Protein AF-A0A949FNA8-F1 (afdb_monomer_lite)

Structure (mmCIF, N/CA/C/O backbone):
data_AF-A0A949FNA8-F1
#
_entry.id   AF-A0A949FNA8-F1
#
loop_
_atom_site.group_PDB
_atom_site.id
_atom_site.type_symbol
_atom_site.label_atom_id
_atom_site.label_alt_id
_atom_site.label_comp_id
_atom_site.label_asym_id
_atom_site.label_entity_id
_atom_site.label_seq_id
_atom_site.pdbx_PDB_ins_code
_atom_site.Cartn_x
_atom_site.Cartn_y
_atom_site.Cartn_z
_atom_site.occupancy
_atom_site.B_iso_or_equiv
_atom_site.auth_seq_id
_atom_site.auth_comp_id
_atom_site.auth_asym_id
_atom_site.auth_atom_id
_atom_site.pdbx_PDB_model_num
ATOM 1 N N . ASP A 1 1 ? 11.892 -13.061 -21.254 1.00 58.81 1 ASP A N 1
ATOM 2 C CA . ASP A 1 1 ? 11.255 -14.096 -20.421 1.00 58.81 1 ASP A CA 1
ATOM 3 C C . ASP A 1 1 ? 11.180 -15.439 -21.115 1.00 58.81 1 ASP A C 1
ATOM 5 O O . ASP A 1 1 ? 10.669 -15.530 -22.221 1.00 58.81 1 ASP A O 1
ATOM 9 N N . HIS A 1 2 ? 11.735 -16.467 -20.467 1.00 72.19 2 HIS A N 1
ATOM 10 C CA . HIS A 1 2 ? 11.768 -17.856 -20.954 1.00 72.19 2 HIS A CA 1
ATOM 11 C C . HIS A 1 2 ? 10.963 -18.822 -20.071 1.00 72.19 2 HIS A C 1
ATOM 13 O O . HIS A 1 2 ? 10.855 -20.003 -20.390 1.00 72.19 2 HIS A O 1
ATOM 19 N N . ALA A 1 3 ? 10.419 -18.340 -18.950 1.00 75.06 3 ALA A N 1
ATOM 20 C CA . ALA A 1 3 ? 9.620 -19.158 -18.051 1.00 75.06 3 ALA A CA 1
ATOM 21 C C . ALA A 1 3 ? 8.210 -19.386 -18.636 1.00 75.06 3 ALA A C 1
ATOM 23 O O . ALA A 1 3 ? 7.623 -18.449 -19.185 1.00 75.06 3 ALA A O 1
ATOM 24 N N . PRO A 1 4 ? 7.630 -20.593 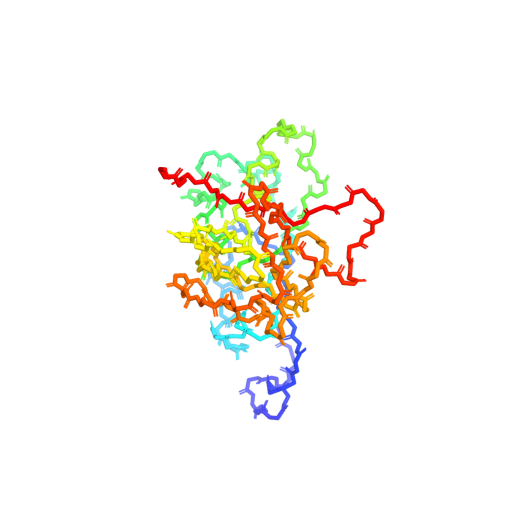-18.503 1.00 83.75 4 PRO A N 1
ATOM 25 C CA . PRO A 1 4 ? 6.393 -20.978 -19.188 1.00 83.75 4 PRO A CA 1
ATOM 26 C C . PRO A 1 4 ? 5.116 -20.397 -18.556 1.00 83.75 4 PRO A C 1
ATOM 28 O O . PRO A 1 4 ? 4.031 -20.920 -18.790 1.00 83.75 4 PRO A O 1
ATOM 31 N N . PHE A 1 5 ? 5.208 -19.298 -17.795 1.00 83.00 5 PHE A N 1
ATOM 32 C CA . PHE A 1 5 ? 4.061 -18.674 -17.123 1.00 83.00 5 PHE A CA 1
ATOM 33 C C . PHE A 1 5 ? 2.929 -18.320 -18.092 1.00 83.00 5 PHE A C 1
ATOM 35 O O . PHE A 1 5 ? 1.768 -18.399 -17.725 1.00 83.00 5 PHE A O 1
ATOM 42 N N . VAL A 1 6 ? 3.236 -17.943 -19.336 1.00 79.75 6 VAL A N 1
ATOM 43 C CA . VAL A 1 6 ? 2.202 -17.588 -20.325 1.00 79.75 6 VAL A CA 1
ATOM 44 C C . VAL A 1 6 ? 1.377 -18.802 -20.756 1.00 79.75 6 VAL A C 1
ATOM 46 O O . VAL A 1 6 ? 0.187 -18.667 -21.027 1.00 79.75 6 VAL A O 1
ATOM 49 N N . SER A 1 7 ? 1.998 -19.978 -20.822 1.00 84.19 7 SER A N 1
ATOM 50 C CA . SER A 1 7 ? 1.380 -21.213 -21.312 1.00 84.19 7 SER A CA 1
ATOM 51 C C . SER A 1 7 ? 0.890 -22.148 -20.203 1.00 84.19 7 SER A C 1
ATOM 53 O O . SER A 1 7 ? 0.246 -23.144 -20.515 1.00 84.19 7 SER A O 1
ATOM 55 N N . ASP A 1 8 ? 1.203 -21.858 -18.937 1.00 88.50 8 ASP A N 1
ATOM 56 C CA . ASP A 1 8 ? 0.887 -22.710 -17.789 1.00 88.50 8 ASP A CA 1
ATOM 57 C C . ASP A 1 8 ? 0.135 -21.919 -16.707 1.00 88.50 8 ASP A C 1
ATOM 59 O O . ASP A 1 8 ? 0.707 -21.133 -15.945 1.00 88.50 8 ASP A O 1
ATOM 63 N N . GLU A 1 9 ? -1.179 -22.133 -16.650 1.00 86.50 9 GLU A N 1
ATOM 64 C CA . GLU A 1 9 ? -2.067 -21.501 -15.674 1.00 86.50 9 GLU A CA 1
ATOM 65 C C . GLU A 1 9 ? -1.736 -21.921 -14.237 1.00 86.50 9 GLU A C 1
ATOM 67 O O . GLU A 1 9 ? -1.754 -21.083 -13.339 1.00 86.50 9 GLU A O 1
ATOM 72 N N . SER A 1 10 ? -1.306 -23.170 -14.022 1.00 89.19 10 SER A N 1
ATOM 73 C CA . SER A 1 10 ? -0.970 -23.665 -12.683 1.00 89.19 10 SER A CA 1
ATOM 74 C C . SER A 1 10 ? 0.223 -22.926 -12.078 1.00 89.19 10 SER A C 1
ATOM 76 O O . SER A 1 10 ? 0.241 -22.646 -10.879 1.00 89.19 10 SER A O 1
ATOM 78 N N . LEU A 1 11 ? 1.193 -22.536 -12.914 1.00 87.81 11 LEU A N 1
ATOM 79 C CA . LEU A 1 11 ? 2.314 -21.708 -12.482 1.00 87.81 11 LEU A CA 1
ATOM 80 C C . LEU A 1 11 ? 1.882 -20.277 -12.194 1.00 87.81 11 LEU A C 1
ATOM 82 O O . LEU A 1 11 ? 2.383 -19.685 -11.244 1.00 87.81 11 LEU A O 1
ATOM 86 N N . ARG A 1 12 ? 0.961 -19.714 -12.984 1.00 86.81 12 ARG A N 1
ATOM 87 C CA . ARG A 1 12 ? 0.400 -18.381 -12.723 1.00 86.81 12 ARG A CA 1
ATOM 88 C C . ARG A 1 12 ? -0.408 -18.345 -11.432 1.00 86.81 12 ARG A C 1
ATOM 90 O O . ARG A 1 12 ? -0.378 -17.326 -10.749 1.00 86.81 12 ARG A O 1
ATOM 97 N N . ASP A 1 13 ? -1.092 -19.413 -11.068 1.00 87.06 13 ASP A N 1
ATOM 98 C CA . ASP A 1 13 ? -1.923 -19.429 -9.863 1.00 87.06 13 ASP A CA 1
ATOM 99 C C . ASP A 1 13 ? -1.110 -19.525 -8.564 1.00 87.06 13 ASP A C 1
ATOM 101 O O . ASP A 1 13 ? -1.645 -19.324 -7.471 1.00 87.06 13 ASP A O 1
ATOM 105 N N . LEU A 1 14 ? 0.205 -19.755 -8.659 1.00 89.50 14 LEU A N 1
ATOM 106 C CA . LEU A 1 14 ? 1.095 -19.681 -7.507 1.00 89.50 14 LEU A CA 1
ATOM 107 C C . LEU A 1 14 ? 1.096 -18.263 -6.888 1.00 89.50 14 LEU A C 1
ATOM 109 O O . LEU A 1 14 ? 1.051 -17.255 -7.606 1.00 89.50 14 LEU A O 1
ATOM 113 N N . PRO A 1 15 ? 1.211 -18.148 -5.551 1.00 87.69 15 PRO A N 1
ATOM 114 C CA . PRO A 1 15 ? 1.127 -16.877 -4.830 1.00 87.69 15 PRO A CA 1
ATOM 115 C C . PRO A 1 15 ? 2.465 -16.114 -4.841 1.00 87.69 15 PRO A C 1
ATOM 117 O O . PRO A 1 15 ? 3.037 -15.818 -3.793 1.00 87.69 15 PRO A O 1
ATOM 120 N N . PHE A 1 16 ? 2.991 -15.810 -6.028 1.00 91.50 16 PHE A N 1
ATOM 121 C CA . PHE A 1 16 ? 4.201 -14.999 -6.198 1.00 91.50 16 PHE A CA 1
ATOM 122 C C . PHE A 1 16 ? 3.861 -13.562 -6.611 1.00 91.50 16 PHE A C 1
ATOM 124 O O . PHE A 1 16 ? 2.823 -13.302 -7.223 1.00 91.50 16 PHE A O 1
ATOM 131 N N . GLY A 1 17 ? 4.745 -12.632 -6.249 1.00 93.44 17 GLY A N 1
ATOM 132 C CA . GLY A 1 17 ? 4.665 -11.220 -6.621 1.00 93.44 17 GLY A CA 1
ATOM 133 C C . GLY A 1 17 ? 5.356 -10.905 -7.949 1.00 93.44 17 GLY A C 1
ATOM 134 O O . GLY A 1 17 ? 6.036 -11.754 -8.517 1.00 93.44 17 GLY A O 1
ATOM 135 N N . VAL A 1 18 ? 5.214 -9.670 -8.428 1.00 94.38 18 VAL A N 1
ATOM 136 C CA . VAL A 1 18 ? 5.913 -9.187 -9.635 1.00 94.38 18 VAL A CA 1
ATOM 137 C C . VAL A 1 18 ? 7.018 -8.224 -9.226 1.00 94.38 18 VAL A C 1
ATOM 139 O O . VAL A 1 18 ? 6.776 -7.316 -8.429 1.00 94.38 18 VAL A O 1
ATOM 142 N N . PHE A 1 19 ? 8.214 -8.427 -9.777 1.00 95.69 19 PHE A N 1
ATOM 143 C CA . PHE A 1 19 ? 9.360 -7.544 -9.599 1.00 95.69 19 PHE A CA 1
ATOM 144 C C . PHE A 1 19 ? 9.820 -7.015 -10.957 1.00 95.69 19 PHE A C 1
ATOM 146 O O . PHE A 1 19 ? 10.097 -7.799 -11.862 1.00 95.69 19 PHE A O 1
ATOM 153 N N . ASP A 1 20 ? 9.900 -5.695 -11.079 1.00 95.50 20 ASP A N 1
ATOM 154 C CA . ASP A 1 20 ? 10.347 -4.982 -12.273 1.00 95.50 20 ASP A CA 1
ATOM 155 C C . ASP A 1 20 ? 11.692 -4.292 -12.009 1.00 95.50 20 ASP A C 1
ATOM 157 O O . ASP A 1 20 ? 11.762 -3.321 -11.264 1.00 95.50 20 ASP A O 1
ATOM 161 N N . ASP A 1 21 ? 12.768 -4.800 -12.603 1.00 93.25 21 ASP A N 1
ATOM 162 C CA . ASP A 1 21 ? 14.153 -4.356 -12.375 1.00 93.25 21 ASP A CA 1
ATOM 163 C C . ASP A 1 21 ? 14.548 -3.072 -13.126 1.00 93.25 21 ASP A C 1
ATOM 165 O O . ASP A 1 21 ? 15.691 -2.618 -13.078 1.00 93.25 21 ASP A O 1
ATOM 169 N N . SER A 1 22 ? 13.619 -2.491 -13.877 1.00 94.62 22 SER A N 1
ATOM 170 C CA . SER A 1 22 ? 13.883 -1.342 -14.737 1.00 94.62 22 SER A CA 1
ATOM 171 C C . SER A 1 22 ? 12.676 -0.416 -14.809 1.00 94.62 22 SER A C 1
ATOM 173 O O . SER A 1 22 ? 12.401 0.243 -15.825 1.00 94.62 22 SER A O 1
ATOM 175 N N . PHE A 1 23 ? 11.980 -0.315 -13.677 1.00 96.19 23 PHE A N 1
ATOM 176 C CA . PHE A 1 23 ? 10.798 0.504 -13.518 1.00 96.19 23 PHE A CA 1
ATOM 177 C C . PHE A 1 23 ? 11.127 1.946 -13.886 1.00 96.19 23 PHE A C 1
ATOM 179 O O . PHE A 1 23 ? 12.180 2.450 -13.511 1.00 96.19 23 PHE A O 1
ATOM 186 N N . ASN A 1 24 ? 10.206 2.611 -14.588 1.00 93.06 24 ASN A N 1
ATOM 187 C CA . ASN A 1 24 ? 10.330 3.960 -15.158 1.00 93.06 24 ASN A CA 1
ATOM 188 C C . ASN A 1 24 ? 11.179 4.125 -16.437 1.00 93.06 24 ASN A C 1
ATOM 190 O O . ASN A 1 24 ? 11.155 5.221 -16.992 1.00 93.06 24 ASN A O 1
ATOM 194 N N . HIS A 1 25 ? 11.863 3.096 -16.954 1.00 96.56 25 HIS A N 1
ATOM 195 C CA . HIS A 1 25 ? 12.681 3.219 -18.172 1.00 96.56 25 HIS A CA 1
ATOM 196 C C . HIS A 1 25 ? 11.854 3.597 -19.421 1.00 96.56 25 HIS A C 1
ATOM 198 O O . HIS A 1 25 ? 10.687 3.219 -19.554 1.00 96.56 25 HIS A O 1
ATOM 204 N N . ARG A 1 26 ? 12.458 4.263 -20.422 1.00 96.12 26 ARG A N 1
ATOM 205 C CA . ARG A 1 26 ? 11.750 4.654 -21.667 1.00 96.12 26 ARG A CA 1
ATOM 206 C C . ARG A 1 26 ? 11.164 3.485 -22.451 1.00 96.12 26 ARG A C 1
ATOM 208 O O . ARG A 1 26 ? 10.199 3.683 -23.186 1.00 96.12 26 ARG A O 1
ATOM 215 N N . ARG A 1 27 ? 11.773 2.298 -22.331 1.00 95.44 27 ARG A N 1
ATOM 216 C CA . ARG A 1 27 ? 11.313 1.071 -22.996 1.00 95.44 27 ARG A CA 1
ATOM 217 C C . ARG A 1 27 ? 10.362 0.240 -22.135 1.00 95.44 27 ARG A C 1
ATOM 219 O O . ARG A 1 27 ? 9.886 -0.785 -22.604 1.00 95.44 27 ARG A O 1
ATOM 226 N N . HIS A 1 28 ? 10.029 0.683 -20.919 1.00 95.38 28 HIS A N 1
ATOM 227 C CA . HIS A 1 28 ? 9.172 -0.068 -19.997 1.00 95.38 28 HIS A CA 1
ATOM 228 C C . HIS A 1 28 ? 7.841 -0.475 -20.640 1.00 95.38 28 HIS A C 1
ATOM 230 O O . HIS A 1 28 ? 7.375 -1.593 -20.458 1.00 95.38 28 HIS A O 1
ATOM 236 N N . LYS A 1 29 ? 7.207 0.418 -21.413 1.00 94.19 29 LYS A N 1
ATOM 237 C CA . LYS A 1 29 ? 5.936 0.111 -22.090 1.00 94.19 29 LYS A CA 1
ATOM 238 C C . LYS A 1 29 ? 6.088 -0.990 -23.149 1.00 94.19 29 LYS A C 1
ATOM 240 O O . LYS A 1 29 ? 5.135 -1.707 -23.430 1.00 94.19 29 LYS A O 1
ATOM 245 N N . GLN A 1 30 ? 7.258 -1.082 -23.771 1.00 94.75 30 GLN A N 1
ATOM 246 C CA . GLN A 1 30 ? 7.560 -2.023 -24.843 1.00 94.75 30 GLN A CA 1
ATOM 247 C C . GLN A 1 30 ? 8.084 -3.360 -24.311 1.00 94.75 30 GLN A C 1
ATOM 249 O O . GLN A 1 30 ? 7.864 -4.376 -24.959 1.00 94.75 30 GLN A O 1
ATOM 254 N N . GLU A 1 31 ? 8.782 -3.356 -23.175 1.00 92.31 31 GLU A N 1
ATOM 255 C CA . GLU A 1 31 ? 9.524 -4.519 -22.674 1.00 92.31 31 GLU A CA 1
ATOM 256 C C . GLU A 1 31 ? 8.901 -5.111 -21.411 1.00 92.31 31 GLU A C 1
ATOM 258 O O . GLU A 1 31 ? 8.610 -6.302 -21.380 1.00 92.31 31 GLU A O 1
ATOM 263 N N . ASN A 1 32 ? 8.627 -4.286 -20.402 1.00 93.62 32 ASN A N 1
ATOM 264 C CA . ASN A 1 32 ? 8.239 -4.764 -19.076 1.00 93.62 32 ASN A CA 1
ATOM 265 C C . ASN A 1 32 ? 6.722 -4.891 -18.957 1.00 93.62 32 ASN A C 1
ATOM 267 O O . ASN A 1 32 ? 6.213 -5.908 -18.499 1.00 93.62 32 ASN A O 1
ATOM 271 N N . GLU A 1 33 ? 5.976 -3.878 -19.403 1.00 94.56 33 GLU A N 1
ATOM 272 C CA . GLU A 1 33 ? 4.510 -3.864 -19.348 1.00 94.56 33 GLU A CA 1
ATOM 273 C C . GLU A 1 33 ? 3.861 -5.104 -19.995 1.00 94.56 33 GLU A C 1
ATOM 275 O O . GLU A 1 33 ? 2.925 -5.639 -19.397 1.00 94.56 33 GLU A O 1
ATOM 280 N N . PRO A 1 34 ? 4.350 -5.641 -21.132 1.00 93.31 34 PRO A N 1
ATOM 281 C CA . PRO A 1 34 ? 3.873 -6.924 -21.642 1.00 93.31 34 PRO A CA 1
ATOM 282 C C . PRO A 1 34 ? 4.019 -8.076 -20.641 1.00 93.31 34 PRO A C 1
ATOM 284 O O . PRO A 1 34 ? 3.103 -8.889 -20.540 1.00 93.31 34 PRO A O 1
ATOM 287 N N . ASN A 1 35 ? 5.105 -8.128 -19.862 1.00 91.56 35 ASN A N 1
ATOM 288 C CA . ASN A 1 35 ? 5.326 -9.168 -18.851 1.00 91.56 35 ASN A CA 1
ATOM 289 C C . ASN A 1 35 ? 4.349 -9.012 -17.678 1.00 91.56 35 ASN A C 1
ATOM 291 O O . ASN A 1 35 ? 3.749 -9.996 -17.251 1.00 91.56 35 ASN A O 1
ATOM 295 N N . TRP A 1 36 ? 4.094 -7.780 -17.220 1.00 92.94 36 TRP A N 1
ATOM 296 C CA . TRP A 1 36 ? 3.044 -7.497 -16.229 1.00 92.94 36 TRP A CA 1
ATOM 297 C C . TRP A 1 36 ? 1.673 -8.017 -16.688 1.00 92.94 36 TRP A C 1
ATOM 299 O O . TRP A 1 36 ? 0.964 -8.676 -15.926 1.00 92.94 36 TRP A O 1
ATOM 309 N N . VAL A 1 37 ? 1.324 -7.780 -17.958 1.00 92.19 37 VAL A N 1
ATOM 310 C CA . VAL A 1 37 ? 0.076 -8.278 -18.553 1.00 92.19 37 VAL A CA 1
ATOM 311 C C . VAL A 1 37 ? 0.067 -9.806 -18.627 1.00 92.19 37 VAL A C 1
ATOM 313 O O . VAL A 1 37 ? -0.931 -10.426 -18.255 1.00 92.19 37 VAL A O 1
ATOM 316 N N . ALA A 1 38 ? 1.170 -10.424 -19.058 1.00 90.50 38 ALA A N 1
ATOM 317 C CA . ALA A 1 38 ? 1.285 -11.876 -19.196 1.00 90.50 38 ALA A CA 1
ATOM 318 C C . ALA A 1 38 ? 1.174 -12.611 -17.846 1.00 90.50 38 ALA A C 1
ATOM 320 O O . ALA A 1 38 ? 0.555 -13.676 -17.767 1.00 90.50 38 ALA A O 1
ATOM 321 N N . LEU A 1 39 ? 1.727 -12.018 -16.783 1.00 90.12 39 LEU A N 1
ATOM 322 C CA . LEU A 1 39 ? 1.648 -12.513 -15.404 1.00 90.12 39 LEU A CA 1
ATOM 323 C C . LEU A 1 39 ? 0.289 -12.231 -14.741 1.00 90.12 39 LEU A C 1
ATOM 325 O O . LEU A 1 39 ? -0.037 -12.852 -13.724 1.00 90.12 39 LEU A O 1
ATOM 329 N N . GLY A 1 40 ? -0.518 -11.346 -15.331 1.00 89.19 40 GLY A N 1
ATOM 330 C CA . GLY A 1 40 ? -1.894 -11.058 -14.946 1.00 89.19 40 GLY A CA 1
ATOM 331 C C . GLY A 1 40 ? -2.055 -9.734 -14.197 1.00 89.19 40 GLY A C 1
ATOM 332 O O . GLY A 1 40 ? -1.605 -9.572 -13.065 1.00 89.19 40 GLY A O 1
ATOM 333 N N . ASN A 1 41 ? -2.841 -8.825 -14.783 1.00 89.44 41 ASN A N 1
ATOM 334 C CA . ASN A 1 41 ? -3.109 -7.479 -14.251 1.00 89.44 41 ASN A CA 1
ATOM 335 C C . ASN A 1 41 ? -3.814 -7.444 -12.880 1.00 89.44 41 ASN A C 1
ATOM 337 O O . ASN A 1 41 ? -3.914 -6.382 -12.277 1.00 89.44 41 ASN A O 1
ATOM 341 N N . GLY A 1 42 ? -4.348 -8.571 -12.398 1.00 93.31 42 GLY A N 1
ATOM 342 C CA . GLY A 1 42 ? -5.019 -8.676 -11.098 1.00 93.31 42 GLY A CA 1
ATOM 343 C C . GLY A 1 42 ? -4.137 -9.199 -9.963 1.00 93.31 42 GLY A C 1
ATOM 344 O O . GLY A 1 42 ? -4.602 -9.257 -8.828 1.00 93.31 42 GLY A O 1
ATOM 345 N N . ARG A 1 43 ? -2.888 -9.594 -10.238 1.00 93.00 43 ARG A N 1
ATOM 346 C CA . ARG A 1 43 ? -2.023 -10.289 -9.267 1.00 93.00 43 ARG A CA 1
ATOM 347 C C . ARG A 1 43 ? -1.725 -9.474 -8.011 1.00 93.00 43 ARG A C 1
ATOM 349 O O . ARG A 1 43 ? -1.685 -10.034 -6.919 1.00 93.00 43 ARG A O 1
ATOM 356 N N . TRP A 1 44 ? -1.613 -8.157 -8.161 1.00 95.81 44 TRP A N 1
ATOM 357 C CA . TRP A 1 44 ? -1.427 -7.210 -7.059 1.00 95.81 44 TRP A CA 1
ATOM 358 C C . TRP A 1 44 ? -2.523 -7.294 -5.984 1.00 95.81 44 TRP A C 1
ATOM 360 O O . TRP A 1 44 ? -2.344 -6.807 -4.879 1.00 95.81 44 TRP A O 1
ATOM 370 N N . LYS A 1 45 ? -3.676 -7.913 -6.264 1.00 96.25 45 LYS A N 1
ATOM 371 C CA . LYS A 1 45 ? -4.724 -8.115 -5.253 1.00 96.25 45 LYS A CA 1
ATOM 372 C C . LYS A 1 45 ? -4.344 -9.163 -4.205 1.00 96.25 45 LYS A C 1
ATOM 374 O O . LYS A 1 45 ? -4.874 -9.130 -3.101 1.00 96.25 45 LYS A O 1
ATOM 379 N N . ILE A 1 46 ? -3.459 -10.099 -4.552 1.00 94.06 46 ILE A N 1
ATOM 380 C CA . ILE A 1 46 ? -3.126 -11.265 -3.717 1.00 94.06 46 ILE A CA 1
ATOM 381 C C . ILE A 1 46 ? -1.635 -11.375 -3.383 1.00 94.06 46 ILE A C 1
ATOM 383 O O . ILE A 1 46 ? -1.284 -12.035 -2.407 1.00 94.06 46 ILE A O 1
ATOM 387 N N . ALA A 1 47 ? -0.759 -10.731 -4.154 1.00 95.25 47 ALA A N 1
ATOM 388 C CA . ALA A 1 47 ? 0.685 -10.753 -3.950 1.00 95.25 47 ALA A CA 1
ATOM 389 C C . ALA A 1 47 ? 1.309 -9.391 -4.295 1.00 95.25 47 ALA A C 1
ATOM 391 O O . ALA A 1 47 ? 0.799 -8.701 -5.177 1.00 95.25 47 ALA A O 1
ATOM 392 N N . PRO A 1 48 ? 2.411 -8.993 -3.636 1.00 96.38 48 PRO A N 1
ATOM 393 C CA . PRO A 1 48 ? 3.008 -7.682 -3.841 1.00 96.38 48 PRO A CA 1
ATOM 394 C C . PRO A 1 48 ? 3.532 -7.495 -5.266 1.00 96.38 48 PRO A C 1
ATOM 396 O O . PRO A 1 48 ? 4.135 -8.385 -5.863 1.00 96.38 48 PRO A O 1
ATOM 399 N N . ALA A 1 49 ? 3.335 -6.289 -5.776 1.00 97.06 49 ALA A N 1
ATOM 400 C CA . ALA A 1 49 ? 3.914 -5.791 -7.012 1.00 97.06 49 ALA A CA 1
ATOM 401 C C . ALA A 1 49 ? 4.952 -4.719 -6.671 1.00 97.06 49 ALA A C 1
ATOM 403 O O . ALA A 1 49 ? 4.692 -3.860 -5.828 1.00 97.06 49 ALA A O 1
ATOM 404 N N . GLY A 1 50 ? 6.119 -4.747 -7.298 1.00 97.25 50 GLY A N 1
ATOM 405 C CA . GLY A 1 50 ? 7.165 -3.769 -7.033 1.00 97.25 50 GLY A CA 1
ATOM 406 C C . GLY A 1 50 ? 8.319 -3.879 -8.006 1.00 97.25 50 GLY A C 1
ATOM 407 O O . GLY A 1 50 ? 8.173 -4.425 -9.098 1.00 97.25 50 GLY A O 1
ATOM 408 N N . GLY A 1 51 ? 9.465 -3.342 -7.614 1.00 96.75 51 GLY A N 1
ATOM 409 C CA . GLY A 1 51 ? 10.624 -3.317 -8.489 1.00 96.75 51 GLY A CA 1
ATOM 410 C C . GLY A 1 51 ? 11.721 -2.389 -8.010 1.00 96.75 51 GLY A C 1
ATOM 411 O O . GLY A 1 51 ? 11.797 -2.043 -6.831 1.00 96.75 51 GLY A O 1
ATOM 412 N N . GLU A 1 52 ? 12.527 -1.952 -8.960 1.00 97.50 52 GLU A N 1
ATOM 413 C CA . GLU A 1 52 ? 13.654 -1.052 -8.798 1.00 97.50 52 GLU A CA 1
ATOM 414 C C . GLU A 1 52 ? 13.616 0.026 -9.883 1.00 97.50 52 GLU A C 1
ATOM 416 O O . GLU A 1 52 ? 13.191 -0.220 -11.014 1.00 97.50 52 GLU A O 1
ATOM 421 N N . PHE A 1 53 ? 14.036 1.247 -9.544 1.00 97.81 53 PHE A N 1
ATOM 422 C CA . PHE A 1 53 ? 14.213 2.276 -10.565 1.00 97.81 53 PHE A CA 1
ATOM 423 C C . PHE A 1 53 ? 15.303 1.888 -11.561 1.00 97.81 53 PHE A C 1
ATOM 425 O O . PHE A 1 53 ? 16.362 1.397 -11.189 1.00 97.81 53 PHE A O 1
ATOM 432 N N . SER A 1 54 ? 15.068 2.180 -12.835 1.00 97.00 54 SER A N 1
ATOM 433 C CA . SER A 1 54 ? 16.014 1.848 -13.892 1.00 97.00 54 SER A CA 1
ATOM 434 C C . SER A 1 54 ? 17.390 2.503 -13.720 1.00 97.00 54 SER A C 1
ATOM 436 O O . SER A 1 54 ? 17.506 3.683 -13.383 1.00 97.00 54 SER A O 1
ATOM 438 N N . PHE A 1 55 ? 18.443 1.737 -14.011 1.00 95.00 55 PHE A N 1
ATOM 439 C CA . PHE A 1 55 ? 19.837 2.196 -14.068 1.00 95.00 55 PHE A CA 1
ATOM 440 C C . PHE A 1 55 ? 20.377 2.328 -15.501 1.00 95.00 55 PHE A C 1
ATOM 442 O O . PHE A 1 55 ? 21.558 2.614 -15.696 1.00 95.00 55 PHE A O 1
ATOM 449 N N . PHE A 1 56 ? 19.534 2.128 -16.519 1.00 94.88 56 PHE A N 1
ATOM 450 C CA . PHE A 1 56 ? 19.981 2.086 -17.914 1.00 94.88 56 PHE A CA 1
ATOM 451 C C . PHE A 1 56 ? 20.425 3.455 -18.444 1.00 94.88 56 PHE A C 1
ATOM 453 O O . PHE A 1 56 ? 21.379 3.536 -19.220 1.00 94.88 56 PHE A O 1
ATOM 460 N N . GLU A 1 57 ? 19.776 4.543 -18.022 1.00 94.88 57 GLU A N 1
ATOM 461 C CA . GLU A 1 57 ? 20.193 5.905 -18.353 1.00 94.88 57 GLU A CA 1
ATOM 462 C C . GLU A 1 57 ? 20.384 6.741 -17.083 1.00 94.88 57 GLU A C 1
ATOM 464 O O . GLU A 1 57 ? 19.576 6.708 -16.162 1.00 94.88 57 GLU A O 1
ATOM 469 N N . ALA A 1 58 ? 21.407 7.601 -17.048 1.00 93.81 58 ALA A N 1
ATOM 470 C CA . ALA A 1 58 ? 21.689 8.430 -15.868 1.00 93.81 58 ALA A CA 1
ATOM 471 C C . ALA A 1 58 ? 20.507 9.322 -15.432 1.00 93.81 58 ALA A C 1
ATOM 473 O O . ALA A 1 58 ? 20.419 9.729 -14.273 1.00 93.81 58 ALA A O 1
ATOM 474 N N . LYS A 1 59 ? 19.605 9.672 -16.361 1.00 96.12 59 LYS A N 1
ATOM 475 C CA . LYS A 1 59 ? 18.395 10.434 -16.032 1.00 96.12 59 LYS A CA 1
ATOM 476 C C . LYS A 1 59 ? 17.331 9.590 -15.332 1.00 96.12 59 LYS A C 1
ATOM 478 O O . LYS A 1 59 ? 16.544 10.191 -14.610 1.00 96.12 59 LYS A O 1
ATOM 483 N N . ASP A 1 60 ? 17.322 8.272 -15.513 1.00 96.62 60 ASP A N 1
ATOM 484 C CA . ASP A 1 60 ? 16.330 7.363 -14.931 1.00 96.62 60 ASP A CA 1
ATOM 485 C C . ASP A 1 60 ? 16.374 7.435 -13.412 1.00 96.62 60 ASP A C 1
ATOM 487 O O . ASP A 1 60 ? 15.357 7.721 -12.788 1.00 96.62 60 ASP A O 1
ATOM 491 N N . GLN A 1 61 ? 17.578 7.351 -12.842 1.00 95.50 61 GLN A N 1
ATOM 492 C CA . GLN A 1 61 ? 17.804 7.547 -11.411 1.00 95.50 61 GLN A CA 1
ATOM 493 C C . GLN A 1 61 ? 17.603 9.000 -10.978 1.00 95.50 61 GLN A C 1
ATOM 495 O O . GLN A 1 61 ? 16.780 9.286 -10.106 1.00 95.50 61 GLN A O 1
ATOM 500 N N . LYS A 1 62 ? 18.305 9.950 -11.616 1.00 96.81 62 LYS A N 1
ATOM 501 C CA . LYS A 1 62 ? 18.298 11.371 -11.211 1.00 96.81 62 LYS A CA 1
ATOM 502 C C . LYS A 1 62 ? 16.903 11.989 -11.197 1.00 96.81 62 LYS A C 1
ATOM 504 O O . LYS A 1 62 ? 16.622 12.882 -10.398 1.00 96.81 62 LYS A O 1
ATOM 509 N N . LYS A 1 63 ? 16.042 11.562 -12.123 1.00 97.50 63 LYS A N 1
ATOM 510 C CA . LYS A 1 63 ? 14.702 12.118 -12.321 1.00 97.50 63 LYS A CA 1
ATOM 511 C C . LYS A 1 63 ? 13.583 11.158 -11.929 1.00 97.50 63 LYS A C 1
ATOM 513 O O . LYS A 1 63 ? 12.433 11.554 -12.122 1.00 97.50 63 LYS A O 1
ATOM 518 N N . ALA A 1 64 ? 13.878 9.984 -11.357 1.00 97.56 64 ALA A N 1
ATOM 519 C CA . ALA A 1 64 ? 12.891 8.966 -10.971 1.00 97.56 64 ALA A CA 1
ATOM 520 C C . ALA A 1 64 ? 11.693 9.568 -10.227 1.00 97.56 64 ALA A C 1
ATOM 522 O O . ALA A 1 64 ? 10.547 9.361 -10.616 1.00 97.56 64 ALA A O 1
ATOM 523 N N . LEU A 1 65 ? 11.975 10.390 -9.211 1.00 97.94 65 LEU A N 1
ATOM 524 C CA . LEU A 1 65 ? 10.969 11.050 -8.376 1.00 97.94 65 LEU A CA 1
ATOM 525 C C . LEU A 1 65 ? 10.741 12.528 -8.732 1.00 97.94 65 LEU A C 1
ATOM 527 O O . LEU A 1 65 ? 10.063 13.246 -7.993 1.00 97.94 65 LEU A O 1
ATOM 531 N N . SER A 1 66 ? 11.282 13.017 -9.848 1.00 96.06 66 SER A N 1
ATOM 532 C CA . SER A 1 66 ? 10.980 14.378 -10.306 1.00 96.06 66 SER A CA 1
ATOM 533 C C . SER A 1 66 ? 9.501 14.508 -10.689 1.00 96.06 66 SER A C 1
ATOM 535 O O . SER A 1 66 ? 8.848 13.515 -11.004 1.00 96.06 66 SER A O 1
ATOM 537 N N . VAL A 1 67 ? 8.977 15.738 -10.718 1.00 95.06 67 VAL A N 1
ATOM 538 C CA . VAL A 1 67 ? 7.556 16.012 -11.019 1.00 95.06 67 VAL A CA 1
ATOM 539 C C . VAL A 1 67 ? 7.084 15.346 -12.315 1.00 95.06 67 VAL A C 1
ATOM 541 O O . VAL A 1 67 ? 5.957 14.876 -12.374 1.00 95.06 67 VAL A O 1
ATOM 544 N N . ASN A 1 68 ? 7.947 15.260 -13.332 1.00 95.94 68 ASN A N 1
ATOM 545 C CA . ASN A 1 68 ? 7.613 14.670 -14.632 1.00 95.94 68 ASN A CA 1
ATOM 546 C C . ASN A 1 68 ? 8.182 13.254 -14.823 1.00 95.94 68 ASN A C 1
ATOM 548 O O . ASN A 1 68 ? 7.996 12.667 -15.887 1.00 95.94 68 ASN A O 1
ATOM 552 N N . GLY A 1 69 ? 8.916 12.723 -13.844 1.00 96.75 69 GLY A N 1
ATOM 553 C CA . GLY A 1 69 ? 9.730 11.523 -14.014 1.00 96.75 69 GLY A CA 1
ATOM 554 C C . GLY A 1 69 ? 10.834 11.664 -15.082 1.00 96.75 69 GLY A C 1
ATOM 555 O O . GLY A 1 69 ? 11.023 12.729 -15.684 1.00 96.75 69 GLY A O 1
ATOM 556 N N . PRO A 1 70 ? 11.583 10.586 -15.359 1.00 97.12 70 PRO A N 1
ATOM 557 C CA . PRO A 1 70 ? 12.683 10.611 -16.326 1.00 97.12 70 PRO A CA 1
ATOM 558 C C . PRO A 1 70 ? 12.232 10.676 -17.792 1.00 97.12 70 PRO A C 1
ATOM 560 O O . PRO A 1 70 ? 12.971 11.194 -18.637 1.00 97.12 70 PRO A O 1
ATOM 563 N N . HIS A 1 71 ? 11.012 10.213 -18.093 1.00 96.62 71 HIS A N 1
ATOM 564 C CA . HIS A 1 71 ? 10.463 10.137 -19.458 1.00 96.62 71 HIS A CA 1
ATOM 565 C C . HIS A 1 71 ? 9.019 10.649 -19.568 1.00 96.62 71 HIS A C 1
ATOM 567 O O . HIS A 1 71 ? 8.230 10.141 -20.361 1.00 96.62 71 HIS A O 1
ATOM 573 N N . GLY A 1 72 ? 8.657 11.666 -18.780 1.00 95.88 72 GLY A N 1
ATOM 574 C CA . GLY A 1 72 ? 7.355 12.343 -18.892 1.00 95.88 72 GLY A CA 1
ATOM 575 C C . GLY A 1 72 ? 6.189 11.621 -18.207 1.00 95.88 72 GLY A C 1
ATOM 576 O O . GLY A 1 72 ? 5.027 11.946 -18.459 1.00 95.88 72 GLY A O 1
ATOM 577 N N . VAL A 1 73 ? 6.481 10.644 -17.347 1.00 96.06 73 VAL A N 1
ATOM 578 C CA . VAL A 1 73 ? 5.502 9.987 -16.479 1.00 96.06 73 VAL A CA 1
ATOM 579 C C . VAL A 1 73 ? 5.948 10.163 -15.025 1.00 96.06 73 VAL A C 1
ATOM 581 O O . VAL A 1 73 ? 6.993 9.626 -14.661 1.00 96.06 73 VAL A O 1
ATOM 584 N N . PRO A 1 74 ? 5.181 10.888 -14.190 1.00 97.25 74 PRO A N 1
ATOM 585 C CA . PRO A 1 74 ? 5.458 10.987 -12.760 1.00 97.25 74 PRO A CA 1
ATOM 586 C C . PRO A 1 74 ? 5.427 9.607 -12.096 1.00 97.25 74 PRO A C 1
ATOM 588 O O . PRO A 1 74 ? 4.585 8.775 -12.453 1.00 97.25 74 PRO A O 1
ATOM 591 N N . PHE A 1 75 ? 6.294 9.388 -11.103 1.00 98.06 75 PHE A N 1
ATOM 592 C CA . PHE A 1 75 ? 6.390 8.109 -10.397 1.00 98.06 75 PHE A CA 1
ATOM 593 C C . PHE A 1 75 ? 5.042 7.653 -9.843 1.00 98.06 75 PHE A C 1
ATOM 595 O O . PHE A 1 75 ? 4.635 6.531 -10.108 1.00 98.06 75 PHE A O 1
ATOM 602 N N . GLU A 1 76 ? 4.308 8.530 -9.162 1.00 98.19 76 GLU A N 1
ATOM 603 C CA . GLU A 1 76 ? 3.024 8.215 -8.532 1.00 98.19 76 GLU A CA 1
ATOM 604 C C . GLU A 1 76 ? 1.997 7.699 -9.548 1.00 98.19 76 GLU A C 1
ATOM 606 O O . GLU A 1 76 ? 1.258 6.755 -9.275 1.00 98.19 76 GLU A O 1
ATOM 611 N N . ARG A 1 77 ? 1.987 8.267 -10.763 1.00 98.12 77 ARG A N 1
ATOM 612 C CA . ARG A 1 77 ? 1.102 7.811 -11.843 1.00 98.12 77 ARG A CA 1
ATOM 613 C C . ARG A 1 77 ? 1.508 6.429 -12.346 1.00 98.12 77 ARG A C 1
ATOM 615 O O . ARG A 1 77 ? 0.650 5.610 -12.668 1.00 98.12 77 ARG A O 1
ATOM 622 N N . HIS A 1 78 ? 2.812 6.188 -12.463 1.00 97.12 78 HIS A N 1
ATOM 623 C CA . HIS A 1 78 ? 3.341 4.907 -12.921 1.00 97.12 78 HIS A CA 1
ATOM 624 C C . HIS A 1 78 ? 3.124 3.820 -11.858 1.00 97.12 78 HIS A C 1
ATOM 626 O O . HIS A 1 78 ? 2.611 2.755 -12.183 1.00 97.12 78 HIS A O 1
ATOM 632 N N . ALA A 1 79 ? 3.401 4.119 -10.589 1.00 98.19 79 ALA A N 1
ATOM 633 C CA . ALA A 1 79 ? 3.146 3.257 -9.442 1.00 98.19 79 ALA A CA 1
ATOM 634 C C . ALA A 1 79 ? 1.668 2.858 -9.359 1.00 98.19 79 ALA A C 1
ATOM 636 O O . ALA A 1 79 ? 1.367 1.668 -9.294 1.00 98.19 79 ALA A O 1
ATOM 637 N N . ALA A 1 80 ? 0.749 3.827 -9.461 1.00 98.19 80 ALA A N 1
ATOM 638 C CA . ALA A 1 80 ? -0.692 3.575 -9.448 1.00 98.19 80 ALA A CA 1
ATOM 639 C C . ALA A 1 80 ? -1.143 2.658 -10.593 1.00 98.19 80 ALA A C 1
ATOM 641 O O . ALA A 1 80 ? -1.966 1.774 -10.380 1.00 98.19 80 ALA A O 1
ATOM 642 N N . LYS A 1 81 ? -0.573 2.820 -11.797 1.00 97.19 81 LYS A N 1
ATOM 643 C CA . LYS A 1 81 ? -0.891 1.970 -12.955 1.00 97.19 81 LYS A CA 1
ATOM 644 C C . LYS A 1 81 ? -0.587 0.486 -12.704 1.00 97.19 81 LYS A C 1
ATOM 646 O O . LYS A 1 81 ? -1.307 -0.361 -13.222 1.00 97.19 81 LYS A O 1
ATOM 651 N N . PHE A 1 82 ? 0.469 0.181 -11.950 1.00 97.38 82 PHE A N 1
ATOM 652 C CA . PHE A 1 82 ? 0.917 -1.193 -11.684 1.00 97.38 82 PHE A CA 1
ATOM 653 C C . PHE A 1 82 ? 0.694 -1.638 -10.233 1.00 97.38 82 PHE A C 1
ATOM 655 O O . PHE A 1 82 ? 1.175 -2.699 -9.844 1.00 97.38 82 PHE A O 1
ATOM 662 N N . HIS A 1 83 ? -0.044 -0.853 -9.438 1.00 98.31 83 HIS A N 1
ATOM 663 C CA . HIS A 1 83 ? -0.350 -1.150 -8.035 1.00 98.31 83 HIS A CA 1
ATOM 664 C C . HIS A 1 83 ? 0.908 -1.452 -7.196 1.00 98.31 83 HIS A C 1
ATOM 666 O O . HIS A 1 83 ? 0.950 -2.371 -6.372 1.00 98.31 83 HIS A O 1
ATOM 672 N N . VAL A 1 84 ? 1.962 -0.663 -7.430 1.00 98.25 84 VAL A N 1
ATOM 673 C CA . VAL A 1 84 ? 3.265 -0.828 -6.779 1.00 98.25 84 VAL A CA 1
ATOM 674 C C . VAL A 1 84 ? 3.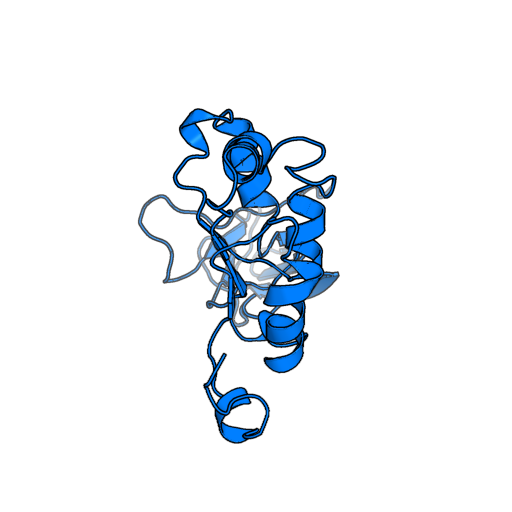117 -0.694 -5.265 1.00 98.25 84 VAL A C 1
ATOM 676 O O . VAL A 1 84 ? 2.604 0.293 -4.746 1.00 98.25 84 VAL A O 1
ATOM 679 N N . SER A 1 85 ? 3.580 -1.709 -4.550 1.00 97.75 85 SER A N 1
ATOM 680 C CA . SER A 1 85 ? 3.535 -1.827 -3.092 1.00 97.75 85 SER A CA 1
ATOM 681 C C . SER A 1 85 ? 4.884 -1.520 -2.440 1.00 97.75 85 SER A C 1
ATOM 683 O O . SER A 1 85 ? 4.929 -1.181 -1.262 1.00 97.75 85 SER A O 1
ATOM 685 N N . PHE A 1 86 ? 5.974 -1.614 -3.203 1.00 96.62 86 PHE A N 1
ATOM 686 C CA . PHE A 1 86 ? 7.318 -1.208 -2.801 1.00 96.62 86 PHE A CA 1
ATOM 687 C C . PHE A 1 86 ? 8.154 -0.854 -4.036 1.00 96.62 86 PHE A C 1
ATOM 689 O O . PHE A 1 86 ? 7.929 -1.396 -5.118 1.00 96.62 86 PHE A O 1
ATOM 696 N N . ILE A 1 87 ? 9.150 0.013 -3.868 1.00 97.94 87 ILE A N 1
ATOM 697 C CA . ILE A 1 87 ? 10.151 0.299 -4.897 1.00 97.94 87 ILE A CA 1
ATOM 698 C C . ILE A 1 87 ? 11.531 0.401 -4.247 1.00 97.94 87 ILE A C 1
ATOM 700 O O . ILE A 1 87 ? 11.678 1.007 -3.184 1.00 97.94 87 ILE A O 1
ATOM 704 N N . ILE A 1 88 ? 12.537 -0.192 -4.879 1.00 97.69 88 ILE A N 1
ATOM 705 C CA . ILE A 1 88 ? 13.941 -0.012 -4.525 1.00 97.69 88 ILE A CA 1
ATOM 706 C C . ILE A 1 88 ? 14.439 1.244 -5.242 1.00 97.69 88 ILE A C 1
ATOM 708 O O . ILE A 1 88 ? 14.353 1.372 -6.463 1.00 97.69 88 ILE A O 1
ATOM 712 N N . GLY A 1 89 ? 14.920 2.201 -4.453 1.00 95.75 89 GLY A N 1
ATOM 713 C CA . GLY A 1 89 ? 15.452 3.472 -4.930 1.00 95.75 89 GLY A CA 1
ATOM 714 C C . GLY A 1 89 ? 16.793 3.774 -4.283 1.00 95.75 89 GLY A C 1
ATOM 715 O O . GLY A 1 89 ? 16.913 4.802 -3.623 1.00 95.75 89 GLY A O 1
ATOM 716 N N . ASP A 1 90 ? 17.756 2.864 -4.446 1.00 93.38 90 ASP A N 1
ATOM 717 C CA . ASP A 1 90 ? 19.074 2.886 -3.789 1.00 93.38 90 ASP A CA 1
ATOM 718 C C . ASP A 1 90 ? 19.772 4.250 -3.907 1.00 93.38 90 ASP A C 1
ATOM 720 O O . ASP A 1 90 ? 20.204 4.842 -2.922 1.00 93.38 90 ASP A O 1
ATOM 724 N N . ASP A 1 91 ? 19.743 4.820 -5.110 1.00 95.69 91 ASP A N 1
ATOM 725 C CA . ASP A 1 91 ? 20.408 6.078 -5.436 1.00 95.69 91 ASP A CA 1
ATOM 726 C C . ASP A 1 91 ? 19.583 7.335 -5.108 1.00 95.69 91 ASP A C 1
ATOM 728 O O . ASP A 1 91 ? 20.066 8.464 -5.228 1.00 95.69 91 ASP A O 1
ATOM 732 N N . GLN A 1 92 ? 18.320 7.191 -4.697 1.00 97.38 92 GLN A N 1
ATOM 733 C CA . GLN A 1 92 ? 17.436 8.343 -4.496 1.00 97.38 92 GLN A CA 1
ATOM 734 C C . GLN A 1 92 ? 17.909 9.327 -3.415 1.00 97.38 92 GLN A C 1
ATOM 736 O O . GLN A 1 92 ? 17.729 10.529 -3.634 1.00 97.38 92 GLN A O 1
ATOM 741 N N . PRO A 1 93 ? 18.563 8.916 -2.309 1.00 97.56 93 PRO A N 1
ATOM 742 C CA . PRO A 1 93 ? 19.167 9.856 -1.361 1.00 97.56 93 PRO A CA 1
ATOM 743 C C . PRO A 1 93 ? 20.226 10.785 -1.979 1.00 97.56 93 PRO A C 1
ATOM 745 O O . PRO A 1 93 ? 20.440 11.880 -1.464 1.00 97.56 93 PRO A O 1
ATOM 748 N N . ASN A 1 94 ? 20.849 10.397 -3.100 1.00 97.25 94 ASN A N 1
ATOM 749 C CA . ASN A 1 94 ? 21.813 11.236 -3.820 1.00 97.25 94 ASN A CA 1
ATOM 750 C C . ASN A 1 94 ? 21.135 12.322 -4.678 1.00 97.25 94 ASN A C 1
ATOM 752 O O . ASN A 1 94 ? 21.786 13.286 -5.086 1.00 97.25 94 ASN A O 1
ATOM 756 N N . PHE A 1 95 ? 19.838 12.179 -4.977 1.00 96.94 95 PHE A N 1
ATOM 757 C CA . PHE A 1 95 ? 19.128 13.014 -5.956 1.00 96.94 95 PHE A CA 1
ATOM 758 C C . PHE A 1 95 ? 17.890 13.726 -5.408 1.00 96.94 95 PHE A C 1
ATOM 760 O O . PHE A 1 95 ? 17.418 14.682 -6.024 1.00 96.94 95 PHE A O 1
ATOM 767 N N . GLN A 1 96 ? 17.338 13.266 -4.288 1.00 97.56 96 GLN A N 1
ATOM 768 C CA . GLN A 1 96 ? 16.057 13.718 -3.754 1.00 97.56 96 GLN A CA 1
ATOM 769 C C . GLN A 1 96 ? 16.149 13.969 -2.254 1.00 97.56 96 GLN A C 1
ATOM 771 O O . GLN A 1 96 ? 16.907 13.326 -1.534 1.00 97.56 96 GLN A O 1
ATOM 776 N N . SER A 1 97 ? 15.328 14.896 -1.760 1.00 97.50 97 SER A N 1
ATOM 777 C CA . SER A 1 97 ? 15.217 15.119 -0.320 1.00 97.50 97 SER A CA 1
ATOM 778 C C . SER A 1 97 ? 14.543 13.930 0.368 1.00 97.50 97 SER A C 1
ATOM 780 O O . SER A 1 97 ? 13.658 13.285 -0.201 1.00 97.50 97 SER A O 1
ATOM 782 N N . SER A 1 98 ? 14.869 13.699 1.642 1.00 97.94 98 SER A N 1
ATOM 783 C CA . SER A 1 98 ? 14.205 12.672 2.456 1.00 97.94 98 SER A CA 1
ATOM 784 C C . SER A 1 98 ? 12.687 12.856 2.493 1.00 97.94 98 SER A C 1
ATOM 786 O O . SER A 1 98 ? 11.946 11.877 2.485 1.00 97.94 98 SER A O 1
ATOM 788 N N . GLN A 1 99 ? 12.206 14.105 2.467 1.00 97.88 99 GLN A N 1
ATOM 789 C CA . GLN A 1 99 ? 10.775 14.393 2.395 1.00 97.88 99 GLN A CA 1
ATOM 790 C C . GLN A 1 99 ? 10.164 13.921 1.072 1.00 97.88 99 GLN A C 1
ATOM 792 O O . GLN A 1 99 ? 9.087 13.332 1.075 1.00 97.88 99 GLN A O 1
ATOM 797 N N . ARG A 1 100 ? 10.841 14.140 -0.062 1.00 97.62 100 ARG A N 1
ATOM 798 C CA . ARG A 1 100 ? 10.349 13.681 -1.365 1.00 97.62 100 ARG A CA 1
ATOM 799 C C . ARG A 1 100 ? 10.313 12.155 -1.450 1.00 97.62 100 ARG A C 1
ATOM 801 O O . ARG A 1 100 ? 9.330 11.615 -1.961 1.00 97.62 100 ARG A O 1
ATOM 808 N N . ILE A 1 101 ? 11.346 11.490 -0.929 1.00 98.00 101 ILE A N 1
ATOM 809 C CA . ILE A 1 101 ? 11.431 10.025 -0.834 1.00 98.00 101 ILE A CA 1
ATOM 810 C C . ILE A 1 101 ? 10.307 9.490 0.058 1.00 98.00 101 ILE A C 1
ATOM 812 O O . ILE A 1 101 ? 9.599 8.570 -0.342 1.00 98.00 101 ILE A O 1
ATOM 816 N N . ARG A 1 102 ? 10.070 10.116 1.219 1.00 95.81 102 ARG A N 1
ATOM 817 C CA . ARG A 1 102 ? 8.944 9.781 2.102 1.00 95.81 102 ARG A CA 1
ATOM 818 C C . ARG A 1 102 ? 7.609 9.883 1.367 1.00 95.81 102 ARG A C 1
ATOM 820 O O . ARG A 1 102 ? 6.843 8.926 1.393 1.00 95.81 102 ARG A O 1
ATOM 827 N N . THR A 1 103 ? 7.347 11.000 0.686 1.00 96.44 103 THR A N 1
ATOM 828 C CA . THR A 1 103 ? 6.107 11.185 -0.082 1.00 96.44 103 THR A CA 1
ATOM 829 C C . THR A 1 103 ? 5.958 10.130 -1.184 1.00 96.44 103 THR A C 1
ATOM 831 O O . THR A 1 103 ? 4.863 9.613 -1.372 1.00 96.44 103 THR A O 1
ATOM 834 N N . ALA A 1 104 ? 7.041 9.772 -1.886 1.00 97.31 104 ALA A N 1
ATOM 835 C CA . ALA A 1 104 ? 7.016 8.719 -2.905 1.00 97.31 104 ALA A CA 1
ATOM 836 C C . ALA A 1 104 ? 6.686 7.345 -2.301 1.00 97.31 104 ALA A C 1
ATOM 838 O O . ALA A 1 104 ? 5.839 6.626 -2.825 1.00 97.31 104 ALA A O 1
ATOM 839 N N . GLY A 1 105 ? 7.313 6.999 -1.173 1.00 96.31 105 GLY A N 1
ATOM 840 C CA . GLY A 1 105 ? 7.024 5.760 -0.453 1.00 96.31 105 GLY A CA 1
ATOM 841 C C . GLY A 1 105 ? 5.569 5.690 0.016 1.00 96.31 105 GLY A C 1
ATOM 842 O O . GLY A 1 105 ? 4.919 4.668 -0.160 1.00 96.31 105 GLY A O 1
ATOM 843 N N . GLN A 1 106 ? 5.025 6.802 0.520 1.00 95.19 106 GLN A N 1
ATOM 844 C CA . GLN A 1 106 ? 3.617 6.913 0.930 1.00 95.19 106 GLN A CA 1
ATOM 845 C C . GLN A 1 106 ? 2.618 6.869 -0.239 1.00 95.19 106 GLN A C 1
ATOM 847 O O . GLN A 1 106 ? 1.421 6.713 -0.007 1.00 95.19 106 GLN A O 1
ATOM 852 N N . ALA A 1 107 ? 3.079 7.022 -1.483 1.00 96.81 107 ALA A N 1
ATOM 853 C CA . ALA A 1 107 ? 2.253 6.850 -2.676 1.00 96.81 107 ALA A CA 1
ATOM 854 C C . ALA A 1 107 ? 2.197 5.391 -3.166 1.00 96.81 107 ALA A C 1
ATOM 856 O O . ALA A 1 107 ? 1.473 5.098 -4.116 1.00 96.81 107 ALA A O 1
ATOM 857 N N . CYS A 1 108 ? 2.956 4.488 -2.540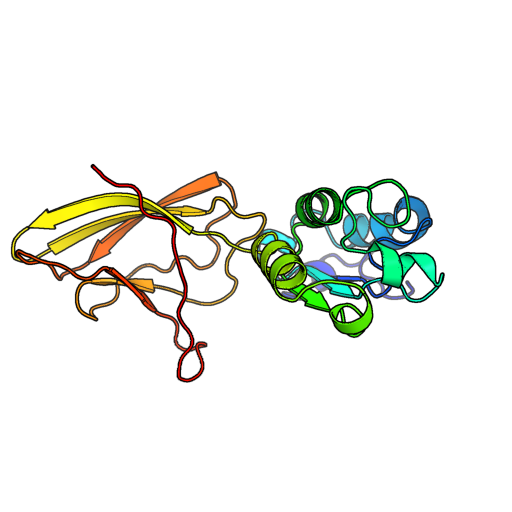 1.00 98.19 108 CYS A N 1
ATOM 858 C CA . CYS A 1 108 ? 2.941 3.060 -2.830 1.00 98.19 108 CYS A CA 1
ATOM 859 C C . CYS A 1 108 ? 2.044 2.308 -1.843 1.00 98.19 108 CYS A C 1
ATOM 861 O O . CYS A 1 108 ? 1.898 2.700 -0.688 1.00 98.19 108 CYS A O 1
ATOM 863 N N . GLY A 1 109 ? 1.511 1.169 -2.278 1.00 98.19 109 GLY A N 1
ATOM 864 C CA . GLY A 1 109 ? 0.846 0.220 -1.394 1.00 98.19 109 GLY A CA 1
ATOM 865 C C . GLY A 1 109 ? -0.465 0.735 -0.807 1.00 98.19 109 GLY A C 1
ATOM 866 O O . GLY A 1 109 ? -1.248 1.413 -1.477 1.00 98.19 109 GLY A O 1
ATOM 867 N N . TYR A 1 110 ? -0.716 0.354 0.442 1.00 98.12 110 TYR A N 1
ATOM 868 C CA . TYR A 1 110 ? -1.923 0.713 1.174 1.00 98.12 110 TYR A CA 1
ATOM 869 C C . TYR A 1 110 ? -1.831 2.124 1.759 1.00 98.12 110 TYR A C 1
ATOM 871 O O . TYR A 1 110 ? -0.759 2.607 2.124 1.00 98.12 110 TYR A O 1
ATOM 879 N N . ARG A 1 111 ? -2.992 2.755 1.935 1.00 97.94 111 ARG A N 1
ATOM 880 C CA . ARG A 1 111 ? -3.142 3.984 2.719 1.00 97.94 111 ARG A CA 1
ATOM 881 C C . ARG A 1 111 ? -4.511 3.951 3.371 1.00 97.94 111 ARG A C 1
ATOM 883 O O . ARG A 1 111 ? -5.517 4.020 2.679 1.00 97.94 111 ARG A O 1
ATOM 890 N N . PHE A 1 112 ? -4.558 3.792 4.686 1.00 98.38 112 PHE A N 1
ATOM 891 C CA . PHE A 1 112 ? -5.828 3.641 5.389 1.00 98.38 112 PHE A CA 1
ATOM 892 C C . PHE A 1 112 ? -6.400 4.989 5.803 1.00 98.38 112 PHE A C 1
ATOM 894 O O . PHE A 1 112 ? -5.675 5.840 6.320 1.00 98.38 112 PHE A O 1
ATOM 901 N N . ARG A 1 113 ? -7.709 5.149 5.622 1.00 98.38 113 ARG A N 1
ATOM 902 C CA . ARG A 1 113 ? -8.493 6.262 6.146 1.00 98.38 113 ARG A CA 1
ATOM 903 C C . ARG A 1 113 ? -9.613 5.722 7.014 1.00 98.38 113 ARG A C 1
ATOM 905 O O . ARG A 1 113 ? -10.417 4.915 6.562 1.00 98.38 113 ARG A O 1
ATOM 912 N N . VAL A 1 114 ? -9.674 6.179 8.254 1.00 98.44 114 VAL A N 1
ATOM 913 C CA . VAL A 1 114 ? -10.811 5.939 9.134 1.00 98.44 114 VAL A CA 1
ATOM 914 C C . VAL A 1 114 ? -11.905 6.919 8.736 1.00 98.44 114 VAL A C 1
ATOM 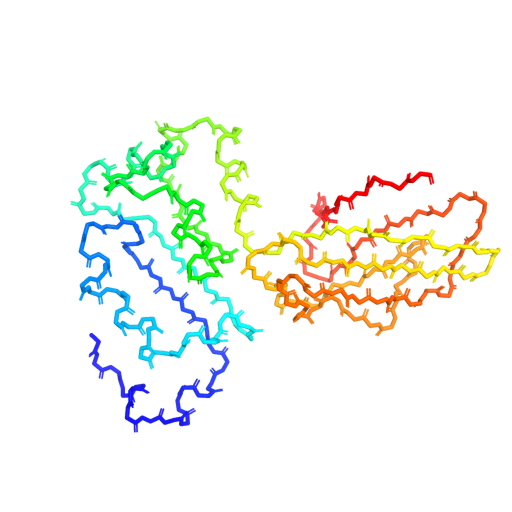916 O O . VAL A 1 114 ? -11.733 8.129 8.854 1.00 98.44 114 VAL A O 1
ATOM 919 N N . THR A 1 115 ? -13.018 6.392 8.238 1.00 97.81 115 THR A N 1
ATOM 920 C CA . THR A 1 115 ? -14.162 7.190 7.775 1.00 97.81 115 THR A CA 1
ATOM 921 C C . THR A 1 115 ? -15.277 7.263 8.812 1.00 97.81 115 THR A C 1
ATOM 923 O O . THR A 1 115 ? -16.124 8.149 8.740 1.00 97.81 115 THR A O 1
ATOM 926 N N . GLN A 1 116 ? -15.272 6.363 9.799 1.00 97.81 116 GLN A N 1
ATOM 927 C CA . GLN A 1 116 ? -16.229 6.356 10.902 1.00 97.81 116 GLN A CA 1
ATOM 928 C C . GLN A 1 116 ? -15.620 5.684 12.133 1.00 97.81 116 GLN A C 1
ATOM 930 O O . GLN A 1 116 ? -14.961 4.647 12.019 1.00 97.81 116 GLN A O 1
ATOM 935 N N . PHE A 1 117 ? -15.881 6.249 13.311 1.00 97.25 117 PHE A N 1
ATOM 936 C CA . PHE A 1 117 ? -15.517 5.659 14.595 1.00 97.25 117 PHE A CA 1
ATOM 937 C C . PHE A 1 117 ? -16.648 5.881 15.603 1.00 97.25 117 PHE A C 1
ATOM 939 O O . PHE A 1 117 ? -16.916 7.005 16.015 1.00 97.25 117 PHE A O 1
ATOM 946 N N . GLU A 1 118 ? -17.316 4.803 16.000 1.00 96.38 118 GLU A N 1
ATOM 947 C CA . GLU A 1 118 ? -18.406 4.818 16.977 1.00 96.38 118 GLU A CA 1
ATOM 948 C C . GLU A 1 118 ? -18.003 4.007 18.202 1.00 96.38 118 GLU A C 1
ATOM 950 O O . GLU A 1 118 ? -17.409 2.936 18.076 1.00 96.38 118 GLU A O 1
ATOM 955 N N . CYS A 1 119 ? -18.327 4.487 19.401 1.00 96.25 119 CYS A N 1
ATOM 956 C CA . CYS A 1 119 ? -17.899 3.840 20.634 1.00 96.25 119 CYS A CA 1
ATOM 957 C C . CYS A 1 119 ? -18.929 4.002 21.755 1.00 96.25 119 CYS A C 1
ATOM 959 O O . CYS A 1 119 ? -19.573 5.040 21.887 1.00 96.25 119 CYS A O 1
ATOM 961 N N . ASN A 1 120 ? -19.054 2.971 22.589 1.00 96.31 120 ASN A N 1
ATOM 962 C CA . ASN A 1 120 ? -19.705 3.033 23.895 1.00 96.31 120 ASN A CA 1
ATOM 963 C C . ASN A 1 120 ? -18.735 2.545 24.989 1.00 96.31 120 ASN A C 1
ATOM 965 O O . ASN A 1 120 ? -17.547 2.366 24.741 1.00 96.31 120 ASN A O 1
ATOM 969 N N . SER A 1 121 ? -19.210 2.322 26.216 1.00 96.00 121 SER A N 1
ATOM 970 C CA . SER A 1 121 ? -18.342 1.913 27.331 1.00 96.00 121 SER A CA 1
ATOM 971 C C . SER A 1 121 ? -17.648 0.555 27.149 1.00 96.00 121 SER A C 1
ATOM 973 O O . SER A 1 121 ? -16.650 0.310 27.820 1.00 96.00 121 SER A O 1
ATOM 975 N N . ALA A 1 122 ? -18.149 -0.318 26.271 1.00 96.50 122 ALA A N 1
ATOM 976 C CA . ALA A 1 122 ? -17.682 -1.698 26.136 1.00 96.50 122 ALA A CA 1
ATOM 977 C C . ALA A 1 122 ? -17.249 -2.088 24.716 1.00 96.50 122 ALA A C 1
ATOM 979 O O . ALA A 1 122 ? -16.595 -3.115 24.547 1.00 96.50 122 ALA A O 1
ATOM 980 N N . ARG A 1 123 ? -17.654 -1.341 23.685 1.00 97.81 123 ARG A N 1
ATOM 981 C CA . ARG A 1 123 ? -17.435 -1.707 22.281 1.00 97.81 123 ARG A CA 1
ATOM 982 C C . ARG A 1 123 ? -17.179 -0.490 21.410 1.00 97.81 123 ARG A C 1
ATOM 984 O O . ARG A 1 123 ? -17.734 0.582 21.657 1.00 97.81 123 ARG A O 1
ATOM 991 N N . SER A 1 124 ? -16.440 -0.717 20.335 1.00 98.31 124 SER A N 1
ATOM 992 C CA . SER A 1 124 ? -16.240 0.236 19.255 1.00 98.31 124 SER A CA 1
ATOM 993 C C . SER A 1 124 ? -16.510 -0.411 17.905 1.00 98.31 124 SER A C 1
ATOM 995 O O . SER A 1 124 ? -16.286 -1.609 17.717 1.00 98.31 124 SER A O 1
ATOM 997 N N . ARG A 1 125 ? -16.954 0.409 16.958 1.00 98.38 125 ARG A N 1
ATOM 998 C CA . ARG A 1 125 ? -17.057 0.085 15.542 1.00 98.38 125 ARG A CA 1
ATOM 999 C C . ARG A 1 125 ? -16.233 1.088 14.753 1.00 98.38 125 ARG A C 1
ATOM 1001 O O . ARG A 1 125 ? -16.406 2.293 14.914 1.00 98.38 125 ARG A O 1
ATOM 1008 N N . VAL A 1 126 ? -15.355 0.583 13.897 1.00 98.31 126 VAL A N 1
ATOM 1009 C CA . VAL A 1 126 ? -14.458 1.401 13.074 1.00 98.31 126 VAL A CA 1
ATOM 1010 C C . VAL A 1 126 ? -14.682 1.061 11.614 1.00 98.31 126 VAL A C 1
ATOM 1012 O O . VAL A 1 126 ? -14.575 -0.107 11.257 1.00 98.31 126 VAL A O 1
ATOM 1015 N N . THR A 1 127 ? -14.956 2.050 10.769 1.00 98.56 127 THR A N 1
ATOM 1016 C CA . THR A 1 127 ? -14.981 1.867 9.312 1.00 98.56 127 THR A CA 1
ATOM 1017 C C . THR A 1 127 ? -13.694 2.420 8.722 1.00 98.56 127 THR A C 1
ATOM 1019 O O . THR A 1 127 ? -13.334 3.571 8.974 1.00 98.56 127 THR A O 1
ATOM 1022 N N . ILE A 1 128 ? -12.986 1.582 7.965 1.00 98.75 128 ILE A N 1
ATOM 1023 C CA . ILE A 1 128 ? -11.703 1.915 7.347 1.00 98.75 128 ILE A CA 1
ATOM 1024 C C . ILE A 1 128 ? -11.799 1.696 5.843 1.00 98.75 128 ILE A C 1
ATOM 1026 O O . ILE A 1 128 ? -12.219 0.630 5.398 1.00 98.75 128 ILE A O 1
ATOM 1030 N N . GLU A 1 129 ? -11.368 2.699 5.088 1.00 98.75 129 GLU A N 1
ATOM 1031 C CA . GLU A 1 129 ? -11.182 2.672 3.642 1.00 98.75 129 GLU A CA 1
ATOM 1032 C C . GLU A 1 129 ? -9.693 2.516 3.305 1.00 98.75 129 GLU A C 1
ATOM 1034 O O . GLU A 1 129 ? -8.838 3.138 3.945 1.00 98.75 129 GLU A O 1
ATOM 1039 N N . ASN A 1 130 ? -9.358 1.728 2.282 1.00 98.75 130 ASN A N 1
ATOM 1040 C CA . ASN A 1 130 ? -8.026 1.775 1.680 1.00 98.75 130 ASN A CA 1
ATOM 1041 C C . ASN A 1 130 ? -8.006 2.785 0.523 1.00 98.75 130 ASN A C 1
ATOM 1043 O O . ASN A 1 130 ? -8.401 2.470 -0.592 1.00 98.75 130 ASN A O 1
ATOM 1047 N N . VAL A 1 131 ? -7.489 3.986 0.765 1.00 98.25 131 VAL A N 1
ATOM 1048 C CA . VAL A 1 131 ? -7.309 5.052 -0.240 1.00 98.25 131 VAL A CA 1
ATOM 1049 C C . VAL A 1 131 ? -5.943 4.989 -0.942 1.00 98.25 131 VAL A C 1
ATOM 1051 O O . VAL A 1 131 ? -5.516 5.949 -1.586 1.00 98.25 131 VAL A O 1
ATOM 1054 N N . GLY A 1 132 ? -5.213 3.883 -0.766 1.00 98.31 132 GLY A N 1
ATOM 1055 C CA . GLY A 1 132 ? -3.941 3.612 -1.429 1.00 98.31 132 GLY A CA 1
ATOM 1056 C C . GLY A 1 132 ? -4.111 3.057 -2.842 1.00 98.31 132 GLY A C 1
ATOM 1057 O O . GLY A 1 132 ? -5.185 3.106 -3.436 1.00 98.31 132 GLY A O 1
ATOM 1058 N N . ILE A 1 133 ? -3.031 2.494 -3.381 1.00 98.62 133 ILE A N 1
ATOM 1059 C CA . ILE A 1 133 ? -3.007 1.871 -4.711 1.00 98.62 133 ILE A CA 1
ATOM 1060 C C . ILE A 1 133 ? -2.868 0.347 -4.662 1.00 98.62 133 ILE A C 1
ATOM 1062 O O . ILE A 1 133 ? -2.981 -0.286 -5.700 1.00 98.62 133 ILE A O 1
ATOM 1066 N N . ALA A 1 134 ? -2.649 -0.265 -3.498 1.00 98.44 134 ALA A N 1
ATOM 1067 C CA . ALA A 1 134 ? -2.609 -1.721 -3.334 1.00 98.44 134 ALA A CA 1
ATOM 1068 C C . ALA A 1 134 ? -3.090 -2.127 -1.924 1.00 98.44 134 ALA A C 1
ATOM 1070 O O . ALA A 1 134 ? -3.174 -1.267 -1.042 1.00 98.44 134 ALA A O 1
ATOM 1071 N N . PRO A 1 135 ? -3.426 -3.404 -1.671 1.00 98.25 135 PRO A N 1
ATOM 1072 C CA .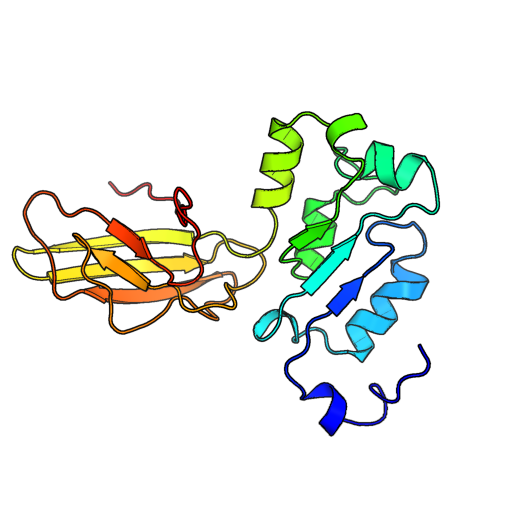 PRO A 1 135 ? -3.781 -3.861 -0.332 1.00 98.25 135 PRO A CA 1
ATOM 1073 C C . PRO A 1 135 ? -2.540 -4.026 0.557 1.00 98.25 135 PRO A C 1
ATOM 1075 O O . PRO A 1 135 ? -1.398 -4.053 0.093 1.00 98.25 135 PRO A O 1
ATOM 1078 N N . ILE A 1 136 ? -2.771 -4.211 1.857 1.00 97.62 136 ILE A N 1
ATOM 1079 C CA . ILE A 1 136 ? -1.774 -4.822 2.738 1.00 97.62 136 ILE A CA 1
ATOM 1080 C C . ILE A 1 136 ? -1.830 -6.349 2.576 1.00 97.62 136 ILE A C 1
ATOM 1082 O O . ILE A 1 136 ? -2.905 -6.948 2.593 1.00 97.62 136 ILE A O 1
ATOM 1086 N N . TYR A 1 137 ? -0.672 -6.991 2.409 1.00 96.94 137 TYR A N 1
ATOM 1087 C CA . TYR A 1 137 ? -0.575 -8.441 2.147 1.00 96.94 137 TYR A CA 1
ATOM 1088 C C . TYR A 1 137 ? -0.386 -9.288 3.410 1.00 96.94 137 TYR A C 1
ATOM 1090 O O . TYR A 1 137 ? -0.311 -10.516 3.342 1.00 96.94 137 TYR A O 1
ATOM 1098 N N . TYR A 1 138 ? -0.311 -8.642 4.570 1.00 97.00 138 TYR A N 1
ATOM 1099 C CA . TYR A 1 138 ? -0.147 -9.281 5.869 1.00 97.00 138 TYR A CA 1
ATOM 1100 C C . TYR A 1 138 ? -1.308 -8.930 6.781 1.00 97.00 138 TYR A C 1
ATOM 1102 O O . TYR A 1 138 ? -1.952 -7.897 6.603 1.00 97.00 138 TYR A O 1
ATOM 1110 N N . ASP A 1 139 ? -1.545 -9.787 7.769 1.00 98.44 139 ASP A N 1
ATOM 1111 C CA . ASP A 1 139 ? -2.601 -9.551 8.737 1.00 98.44 139 ASP A CA 1
ATOM 1112 C C . ASP A 1 139 ? -2.291 -8.289 9.544 1.00 98.44 139 ASP A C 1
ATOM 1114 O O . ASP A 1 139 ? -1.272 -8.192 10.234 1.00 98.44 139 ASP A O 1
ATOM 1118 N N . ALA A 1 140 ? -3.179 -7.312 9.419 1.00 98.44 140 ALA A N 1
ATOM 1119 C CA . ALA A 1 140 ? -3.209 -6.090 10.201 1.00 98.44 140 ALA A CA 1
ATOM 1120 C C . ALA A 1 140 ? -4.615 -5.904 10.769 1.00 98.44 140 ALA A C 1
ATOM 1122 O O . ALA A 1 140 ? -5.598 -6.050 10.046 1.00 98.44 140 ALA A O 1
ATOM 1123 N N . TYR A 1 141 ? -4.721 -5.622 12.059 1.00 98.75 141 TYR A N 1
ATOM 1124 C CA . TYR A 1 141 ? -5.981 -5.607 12.791 1.00 98.75 141 TYR A CA 1
ATOM 1125 C C . TYR A 1 141 ? -6.217 -4.221 13.379 1.00 98.75 141 TYR A C 1
ATOM 1127 O O . TYR A 1 141 ? -5.383 -3.755 14.162 1.00 98.75 141 TYR A 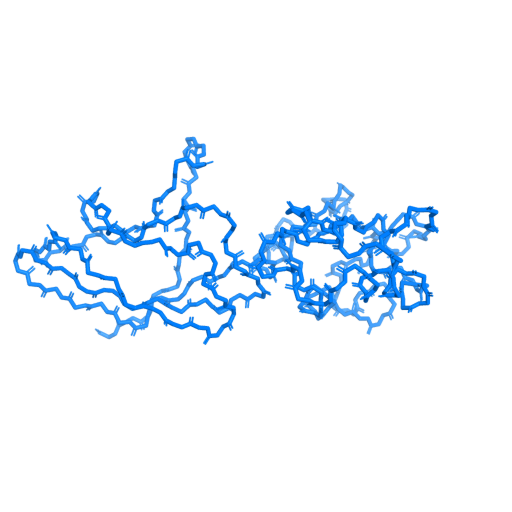O 1
ATOM 1135 N N . PRO A 1 142 ? -7.350 -3.570 13.071 1.00 98.56 142 PRO A N 1
ATOM 1136 C CA . PRO A 1 142 ? -7.833 -2.450 13.865 1.00 98.56 142 PRO A CA 1
ATOM 1137 C C . PRO A 1 142 ? -7.969 -2.891 15.319 1.00 98.56 142 PRO A C 1
ATOM 1139 O O . PRO A 1 142 ? -8.518 -3.964 15.586 1.00 98.56 142 PRO A O 1
ATOM 1142 N N . ALA A 1 143 ? -7.445 -2.096 16.244 1.00 98.56 143 ALA A N 1
ATOM 1143 C CA . ALA A 1 143 ? -7.427 -2.404 17.664 1.00 98.56 143 ALA A CA 1
ATOM 1144 C C . ALA A 1 143 ? -7.791 -1.175 18.497 1.00 98.56 143 ALA A C 1
ATOM 1146 O O . ALA A 1 143 ? -7.274 -0.086 18.249 1.00 98.56 143 ALA A O 1
ATOM 1147 N N . VAL A 1 144 ? -8.637 -1.360 19.511 1.00 98.50 144 VAL A N 1
ATOM 1148 C CA . VAL A 1 144 ? -9.064 -0.295 20.432 1.00 98.50 144 VAL A CA 1
ATOM 1149 C C . VAL A 1 144 ? -8.581 -0.611 21.840 1.00 98.50 144 VAL A C 1
ATOM 1151 O O . VAL A 1 144 ? -8.859 -1.685 22.376 1.00 98.50 144 VAL A O 1
ATOM 1154 N N . ASN A 1 145 ? -7.832 0.316 22.441 1.00 97.75 145 ASN A N 1
ATOM 1155 C CA . ASN A 1 145 ? -7.162 0.146 23.740 1.00 97.75 145 ASN A CA 1
ATOM 1156 C C . ASN A 1 145 ? -6.318 -1.139 23.813 1.00 97.75 145 ASN A C 1
ATOM 1158 O O . ASN A 1 145 ? -6.296 -1.838 24.822 1.00 97.75 145 ASN A O 1
ATOM 1162 N N . GLY A 1 146 ? -5.660 -1.486 22.704 1.00 96.94 146 GLY A N 1
ATOM 1163 C CA . GLY A 1 146 ? -4.822 -2.679 22.598 1.00 96.94 146 GLY A CA 1
ATOM 1164 C C . GLY A 1 146 ? -5.560 -3.979 22.264 1.00 96.94 146 GLY A C 1
ATOM 1165 O O . GLY A 1 146 ? -4.892 -4.957 21.938 1.00 96.94 146 GLY A O 1
ATOM 1166 N N . LEU A 1 147 ? -6.899 -4.010 22.270 1.00 98.50 147 LEU A N 1
ATOM 1167 C CA . LEU A 1 147 ? -7.665 -5.195 21.871 1.00 98.50 147 LEU A CA 1
ATOM 1168 C C . LEU A 1 147 ? -7.922 -5.194 20.360 1.00 98.50 147 LEU A C 1
ATOM 1170 O O . LEU A 1 147 ? -8.562 -4.278 19.847 1.00 98.50 147 LEU A O 1
ATOM 1174 N N . ARG A 1 148 ? -7.452 -6.230 19.655 1.00 98.56 148 ARG A N 1
ATOM 1175 C CA . ARG A 1 148 ? -7.657 -6.411 18.208 1.00 98.56 148 ARG A CA 1
ATOM 1176 C C . ARG A 1 148 ? -9.108 -6.765 17.876 1.00 98.56 148 ARG A C 1
ATOM 1178 O O . ARG A 1 148 ? -9.765 -7.514 18.598 1.00 98.56 148 ARG A O 1
ATOM 1185 N N . SER A 1 149 ? -9.579 -6.279 16.736 1.00 98.56 149 SER A N 1
ATOM 1186 C CA . SER A 1 149 ? -10.746 -6.832 16.045 1.00 98.56 149 SER A CA 1
ATOM 1187 C C . SER A 1 149 ? -10.492 -8.280 15.606 1.00 98.56 149 SER A C 1
ATOM 1189 O O . SER A 1 149 ? -9.353 -8.736 15.497 1.00 98.56 149 SER A O 1
ATOM 1191 N N . LYS A 1 150 ? -11.577 -9.013 15.329 1.00 98.12 150 LYS A N 1
ATOM 1192 C CA . LYS A 1 150 ? -11.517 -10.402 14.831 1.00 98.12 150 LYS A CA 1
ATOM 1193 C C . LYS A 1 150 ? -11.185 -10.491 13.339 1.00 98.12 150 LYS A C 1
ATOM 1195 O O . LYS A 1 150 ? -10.783 -11.549 12.868 1.00 98.12 150 LYS A O 1
ATOM 1200 N N . GLN A 1 151 ? -11.397 -9.407 12.595 1.00 98.44 151 GLN A N 1
ATOM 1201 C CA . GLN A 1 151 ? -11.174 -9.337 11.154 1.00 98.44 151 GLN A CA 1
ATOM 1202 C C . GLN A 1 151 ? -9.934 -8.503 10.851 1.00 98.44 151 GLN A C 1
ATOM 1204 O O . GLN A 1 151 ? -9.621 -7.553 11.562 1.00 98.44 151 GLN A O 1
ATOM 1209 N N . THR A 1 152 ? -9.241 -8.853 9.774 1.00 98.56 152 THR A N 1
ATOM 1210 C CA . THR A 1 152 ? -8.033 -8.159 9.332 1.00 98.56 152 THR A CA 1
ATOM 1211 C C . THR A 1 152 ? -8.315 -7.227 8.151 1.00 98.56 152 THR A C 1
ATOM 1213 O O . THR A 1 152 ? -9.224 -7.471 7.366 1.00 98.56 152 THR A O 1
ATOM 1216 N N . LEU A 1 153 ? -7.497 -6.182 8.014 1.00 98.69 153 LEU A N 1
ATOM 1217 C CA . LEU A 1 153 ? -7.373 -5.319 6.837 1.00 98.69 153 LEU A CA 1
ATOM 1218 C C . LEU A 1 153 ? -6.636 -5.990 5.666 1.00 98.69 153 LEU A C 1
ATOM 1220 O O . LEU A 1 153 ? -6.561 -5.407 4.583 1.00 98.69 153 LEU A O 1
ATOM 1224 N N . LYS A 1 154 ? -6.047 -7.177 5.866 1.00 98.38 154 LYS A N 1
ATOM 1225 C CA . LYS A 1 154 ? -5.356 -7.914 4.803 1.00 98.38 154 LYS A CA 1
ATOM 1226 C C . LYS A 1 154 ? -6.272 -8.104 3.603 1.00 98.38 154 LYS A C 1
ATOM 1228 O O . LYS A 1 154 ? -7.357 -8.663 3.726 1.00 98.38 154 LYS A O 1
ATOM 1233 N N . GLY A 1 155 ? -5.794 -7.682 2.438 1.00 98.06 155 GLY A N 1
ATOM 1234 C CA . GLY A 1 155 ? -6.538 -7.813 1.189 1.00 98.06 155 GLY A CA 1
ATOM 1235 C C . GLY A 1 155 ? -7.637 -6.770 0.965 1.00 98.06 155 GLY A C 1
ATOM 1236 O O . GLY A 1 155 ? -8.261 -6.837 -0.086 1.00 98.06 155 GLY A O 1
ATOM 1237 N N . LEU A 1 156 ? -7.850 -5.800 1.868 1.00 98.56 156 LEU A N 1
ATOM 1238 C CA . LEU A 1 156 ? -8.777 -4.687 1.618 1.00 98.56 156 LEU A CA 1
ATOM 1239 C C . LEU A 1 156 ? -8.290 -3.881 0.401 1.00 98.56 156 LEU A C 1
ATOM 1241 O O . LEU A 1 156 ? -7.221 -3.257 0.456 1.00 98.56 156 LEU A O 1
ATOM 1245 N N . LEU A 1 157 ? -9.028 -3.929 -0.712 1.00 98.69 157 LEU A N 1
ATOM 1246 C CA . LEU A 1 157 ? -8.567 -3.365 -1.981 1.00 98.69 157 LEU A CA 1
ATOM 1247 C C . LEU A 1 157 ? -8.716 -1.832 -2.013 1.00 98.69 157 LEU A C 1
ATOM 1249 O O . LEU A 1 157 ? -9.485 -1.261 -1.243 1.00 98.69 157 LEU A O 1
ATOM 1253 N N . PRO A 1 158 ? -7.992 -1.137 -2.910 1.00 98.62 158 PRO A N 1
ATOM 1254 C CA . PRO A 1 158 ? -8.170 0.290 -3.150 1.00 98.62 158 PRO A CA 1
ATOM 1255 C C . PRO A 1 158 ? -9.633 0.694 -3.371 1.00 98.62 158 PRO A C 1
ATOM 1257 O O . PRO A 1 158 ? -10.323 0.109 -4.209 1.00 98.62 158 PRO A O 1
ATOM 1260 N N . ASN A 1 159 ? -10.060 1.748 -2.678 1.00 98.19 159 ASN A N 1
ATOM 1261 C CA . ASN A 1 159 ? -11.420 2.298 -2.617 1.00 98.19 159 ASN A CA 1
ATOM 1262 C C . ASN A 1 159 ? -12.471 1.365 -1.987 1.00 98.19 159 ASN A C 1
ATOM 1264 O O . ASN A 1 159 ? -13.661 1.676 -2.013 1.00 98.19 159 ASN A O 1
ATOM 1268 N N . GLU A 1 160 ? -12.067 0.228 -1.416 1.00 98.69 160 GLU A N 1
ATOM 1269 C CA . GLU A 1 160 ? -12.957 -0.579 -0.585 1.00 98.69 160 GLU A CA 1
ATOM 1270 C C . GLU A 1 160 ? -12.947 -0.073 0.855 1.00 98.69 160 GLU A C 1
ATOM 1272 O O . GLU A 1 160 ? -11.928 0.385 1.379 1.00 98.69 160 GLU A O 1
ATOM 1277 N N . SER A 1 161 ? -14.108 -0.189 1.498 1.00 98.56 161 SER A N 1
ATOM 1278 C CA . SER A 1 161 ? -14.312 0.117 2.909 1.00 98.56 161 SER A CA 1
ATOM 1279 C C . SER A 1 161 ? -14.831 -1.109 3.643 1.00 98.56 161 SER A C 1
ATOM 1281 O O . SER A 1 161 ? -15.664 -1.847 3.117 1.00 98.56 161 SER A O 1
ATOM 1283 N N . GLN A 1 162 ? -14.385 -1.295 4.881 1.00 98.69 162 GLN A N 1
ATOM 1284 C CA . GLN A 1 162 ? -14.878 -2.351 5.756 1.00 98.69 162 GLN A CA 1
ATOM 1285 C C . GLN A 1 162 ? -15.069 -1.827 7.180 1.00 98.69 162 GLN A C 1
ATOM 1287 O O . GLN A 1 162 ? -14.272 -1.027 7.672 1.00 98.69 162 GLN A O 1
ATOM 1292 N N . SER A 1 163 ? -16.132 -2.291 7.840 1.00 98.62 163 SER A N 1
ATOM 1293 C CA . SER A 1 163 ? -16.389 -2.020 9.255 1.00 98.62 163 SER A CA 1
ATOM 1294 C C . SER A 1 163 ? -15.881 -3.161 10.132 1.00 98.62 163 SER A C 1
ATOM 1296 O O . SER A 1 163 ? -16.077 -4.335 9.822 1.00 98.62 163 SER A O 1
ATOM 1298 N N . PHE A 1 164 ? -15.261 -2.800 11.250 1.00 98.62 164 PHE A N 1
ATOM 1299 C CA . PHE A 1 164 ? -14.637 -3.702 12.206 1.00 98.62 164 PHE A CA 1
ATOM 1300 C C . PHE A 1 164 ? -15.235 -3.459 13.588 1.00 98.62 164 PHE A C 1
ATOM 1302 O O . PHE A 1 164 ? -15.153 -2.348 14.116 1.00 98.62 164 PHE A O 1
ATOM 1309 N N . ASP A 1 165 ? -15.806 -4.503 14.182 1.00 98.50 165 ASP A N 1
ATOM 1310 C CA . ASP A 1 165 ? -16.258 -4.474 15.571 1.00 98.50 165 ASP A CA 1
ATOM 1311 C C . ASP A 1 165 ? -15.109 -4.892 16.506 1.00 98.50 165 ASP A C 1
ATOM 1313 O O . ASP A 1 165 ? -14.436 -5.908 16.289 1.00 98.50 165 ASP A O 1
ATOM 1317 N N . VAL A 1 166 ? -14.899 -4.111 17.567 1.00 98.56 166 VAL A N 1
ATOM 1318 C CA . VAL A 1 166 ? -13.911 -4.366 18.621 1.00 98.56 166 VAL A CA 1
ATOM 1319 C C . VAL A 1 166 ? -14.626 -4.402 19.969 1.00 98.56 166 VAL A C 1
ATOM 1321 O O . VAL A 1 166 ? -15.375 -3.491 20.318 1.00 98.56 166 VAL A O 1
ATOM 1324 N N . GLU A 1 167 ? -14.382 -5.451 20.755 1.00 97.88 167 GLU A N 1
ATOM 1325 C CA . GLU A 1 167 ? -14.958 -5.641 22.098 1.00 97.88 167 GLU A CA 1
ATOM 1326 C C . GLU A 1 167 ? -14.215 -4.811 23.167 1.00 97.88 167 GLU A C 1
ATOM 1328 O O . GLU A 1 167 ? -13.858 -5.298 24.235 1.00 97.88 167 GLU A O 1
ATOM 1333 N N . SER A 1 168 ? -13.923 -3.555 22.836 1.00 98.06 168 SER A N 1
ATOM 1334 C CA . SER A 1 168 ? -13.257 -2.569 23.683 1.00 98.06 168 SER A CA 1
ATOM 1335 C C . SER A 1 168 ? -13.818 -1.193 23.350 1.00 98.06 168 SER A C 1
ATOM 1337 O O . SER A 1 168 ? -14.170 -0.941 22.201 1.00 98.06 168 SER A O 1
ATOM 1339 N N . GLY A 1 169 ? -13.923 -0.319 24.347 1.00 96.31 169 GLY A N 1
ATOM 1340 C CA . GLY A 1 169 ? -14.470 1.025 24.199 1.00 96.31 169 GLY A CA 1
ATOM 1341 C C . GLY A 1 169 ? -14.066 1.927 25.362 1.00 96.31 169 GLY A C 1
ATOM 1342 O O . GLY A 1 169 ? -12.991 1.761 25.935 1.00 96.31 169 GLY A O 1
ATOM 1343 N N . GLY A 1 170 ? -14.915 2.885 25.723 1.00 95.81 170 GLY A N 1
ATOM 1344 C CA . GLY A 1 170 ? -14.682 3.808 26.835 1.00 95.81 170 GLY A CA 1
ATOM 1345 C C . GLY A 1 170 ? -14.877 5.274 26.456 1.00 95.81 170 GLY A C 1
ATOM 1346 O O . GLY A 1 170 ? -15.337 5.594 25.363 1.00 95.81 170 GLY A O 1
ATOM 1347 N N . SER A 1 171 ? -14.542 6.167 27.390 1.00 92.56 171 SER A N 1
ATOM 1348 C CA . SER A 1 171 ? -14.697 7.621 27.234 1.00 92.56 171 SER A CA 1
ATOM 1349 C C . SER A 1 171 ? -13.597 8.284 26.400 1.00 92.56 171 SER A C 1
ATOM 1351 O O . SER A 1 171 ? -13.817 9.367 25.872 1.00 92.56 171 SER A O 1
ATOM 1353 N N . ALA A 1 172 ? -12.428 7.649 26.283 1.00 93.31 172 ALA A N 1
ATOM 1354 C CA . ALA A 1 172 ? -11.292 8.122 25.488 1.00 93.31 172 ALA A CA 1
ATOM 1355 C C . ALA A 1 172 ? -10.581 6.931 24.812 1.00 93.31 172 ALA A C 1
ATOM 1357 O O . ALA A 1 172 ? -9.465 6.576 25.196 1.00 93.31 172 ALA A O 1
ATOM 1358 N N . PRO A 1 173 ? -11.253 6.239 23.875 1.00 95.38 173 PRO A N 1
ATOM 1359 C CA . PRO A 1 173 ? -10.701 5.053 23.233 1.00 95.38 173 PRO A CA 1
ATOM 1360 C C . PRO A 1 173 ? -9.514 5.410 22.330 1.00 95.38 173 PRO A C 1
ATOM 1362 O O . PRO A 1 173 ? -9.544 6.404 21.607 1.00 95.38 173 PRO A O 1
ATOM 1365 N N . VAL A 1 174 ? -8.484 4.564 22.333 1.00 96.50 174 VAL A N 1
ATOM 1366 C CA . VAL A 1 174 ? -7.298 4.717 21.478 1.00 96.50 174 VAL A CA 1
ATOM 1367 C C . VAL A 1 174 ? -7.336 3.684 20.360 1.00 96.50 174 VAL A C 1
ATOM 1369 O O . VAL A 1 174 ? -7.207 2.485 20.617 1.00 96.50 174 VAL A O 1
ATOM 1372 N N . LEU A 1 175 ? -7.491 4.152 19.121 1.00 97.94 175 LEU A N 1
ATOM 1373 C CA . LEU A 1 175 ? -7.437 3.322 17.922 1.00 97.94 175 LEU A CA 1
ATOM 1374 C C . LEU A 1 175 ? -5.992 3.161 17.429 1.00 97.94 175 LEU A C 1
ATOM 1376 O O . LEU A 1 175 ? -5.260 4.131 17.247 1.00 97.94 175 LEU A O 1
ATOM 1380 N N . THR A 1 176 ? -5.604 1.925 17.139 1.00 98.12 176 THR A N 1
ATOM 1381 C CA . THR A 1 176 ? -4.338 1.565 16.485 1.00 98.12 176 THR A CA 1
ATOM 1382 C C . THR A 1 176 ? -4.591 0.520 15.401 1.00 98.12 176 THR A C 1
ATOM 1384 O O . THR A 1 176 ? -5.650 -0.108 15.373 1.00 98.12 176 THR A O 1
ATOM 1387 N N . VAL A 1 177 ? -3.617 0.303 14.517 1.00 98.38 177 VAL A N 1
ATOM 1388 C CA . VAL A 1 177 ? -3.606 -0.843 13.600 1.00 98.38 177 VAL A CA 1
ATOM 1389 C C . VAL A 1 177 ? -2.391 -1.703 13.930 1.00 98.38 177 VAL A C 1
ATOM 1391 O O . VAL A 1 177 ? -1.253 -1.245 13.850 1.00 98.38 177 VAL A O 1
ATOM 1394 N N . GLN A 1 178 ? -2.633 -2.950 14.330 1.00 98.12 178 GLN A N 1
ATOM 1395 C CA . GLN A 1 178 ? -1.605 -3.851 14.844 1.00 98.12 178 GLN A CA 1
ATOM 1396 C C . GLN A 1 178 ? -1.315 -4.987 13.870 1.00 98.12 178 GLN A C 1
ATOM 1398 O O . GLN A 1 178 ? -2.235 -5.597 13.334 1.00 98.12 178 GLN A O 1
ATOM 1403 N N . SER A 1 179 ? -0.042 -5.325 13.696 1.00 98.00 179 SER A N 1
ATOM 1404 C CA . SER A 1 179 ? 0.387 -6.487 12.921 1.00 98.00 179 SER A CA 1
ATOM 1405 C C . SER A 1 179 ? 1.585 -7.145 13.592 1.00 98.00 179 SER A C 1
ATOM 1407 O O . SER A 1 179 ? 2.487 -6.456 14.065 1.00 98.00 179 SER A O 1
ATOM 1409 N N . ASP A 1 180 ? 1.625 -8.477 13.578 1.00 97.50 180 ASP A N 1
ATOM 1410 C CA . ASP A 1 180 ? 2.745 -9.260 14.123 1.00 97.50 180 ASP A CA 1
ATOM 1411 C C . ASP A 1 180 ? 4.014 -9.152 13.258 1.00 97.50 180 ASP A C 1
ATOM 1413 O O . ASP A 1 180 ? 5.067 -9.674 13.613 1.00 97.50 180 ASP A O 1
ATOM 1417 N N . ARG A 1 181 ? 3.922 -8.479 12.103 1.00 96.25 181 ARG A N 1
ATOM 1418 C CA . ARG A 1 181 ? 5.048 -8.208 11.200 1.00 96.25 181 ARG A CA 1
ATOM 1419 C C . ARG A 1 181 ? 5.777 -6.897 11.495 1.00 96.25 181 ARG A C 1
ATOM 1421 O O . ARG A 1 181 ? 6.821 -6.665 10.891 1.00 96.25 181 ARG A O 1
ATOM 1428 N N . LEU A 1 182 ? 5.244 -6.042 12.369 1.00 95.12 182 LEU A N 1
ATOM 1429 C CA . LEU A 1 182 ? 5.904 -4.787 12.729 1.00 95.12 182 LEU A CA 1
ATOM 1430 C C . LEU A 1 182 ? 7.125 -5.068 13.604 1.00 95.12 182 LEU A C 1
ATOM 1432 O O . LEU A 1 182 ? 7.045 -5.821 14.574 1.00 95.12 182 LEU A O 1
ATOM 1436 N N . VAL A 1 183 ? 8.254 -4.443 13.274 1.00 94.81 183 VAL A N 1
ATOM 1437 C CA . VAL A 1 183 ? 9.433 -4.449 14.153 1.00 94.81 183 VAL A CA 1
ATOM 1438 C C . VAL A 1 183 ? 9.315 -3.341 15.212 1.00 94.81 183 VAL A C 1
ATOM 1440 O O . VAL A 1 183 ? 8.514 -2.417 15.036 1.00 94.81 183 VAL A O 1
ATOM 1443 N N . PRO A 1 184 ? 10.087 -3.393 16.318 1.00 95.19 184 PRO A N 1
ATOM 1444 C CA . PRO A 1 184 ? 9.992 -2.395 17.382 1.00 95.19 184 PRO A CA 1
ATOM 1445 C C . PRO A 1 184 ? 10.085 -0.953 16.863 1.00 95.19 184 PRO A C 1
ATOM 1447 O O . PRO A 1 184 ? 10.988 -0.615 16.100 1.00 95.19 184 PRO A O 1
ATOM 1450 N N . GLY A 1 185 ? 9.143 -0.110 17.293 1.00 94.19 185 GLY A N 1
ATOM 1451 C CA . GLY A 1 185 ? 9.054 1.299 16.896 1.00 94.19 185 GLY A CA 1
ATOM 1452 C C . GLY A 1 185 ? 8.319 1.564 15.577 1.00 94.19 185 GLY A C 1
ATOM 1453 O O . GLY A 1 185 ? 8.169 2.726 15.209 1.00 94.19 185 GLY A O 1
ATOM 1454 N N . GLN A 1 186 ? 7.852 0.531 14.865 1.00 94.88 186 GLN A N 1
ATOM 1455 C CA . GLN A 1 186 ? 6.994 0.713 13.695 1.00 94.88 186 GLN A CA 1
ATOM 1456 C C . GLN A 1 186 ? 5.517 0.766 14.066 1.00 94.88 186 GLN A C 1
ATOM 1458 O O . GLN A 1 186 ? 5.032 0.008 14.904 1.00 94.88 186 GLN A O 1
ATOM 1463 N N . GLU A 1 187 ? 4.791 1.614 13.348 1.00 95.88 187 GLU A N 1
ATOM 1464 C CA . GLU A 1 187 ? 3.349 1.768 13.469 1.00 95.88 187 GLU A CA 1
ATOM 1465 C C . GLU A 1 187 ? 2.721 1.813 12.077 1.00 95.88 187 GLU A C 1
ATOM 1467 O O . GLU A 1 187 ? 3.268 2.414 11.147 1.00 95.88 187 GLU A O 1
ATOM 1472 N N . ILE A 1 188 ? 1.545 1.199 11.936 1.00 96.88 188 ILE A N 1
ATOM 1473 C CA . ILE A 1 188 ? 0.706 1.398 10.755 1.00 96.88 188 ILE A CA 1
ATOM 1474 C C . ILE A 1 188 ? -0.115 2.661 10.997 1.00 96.88 188 ILE A C 1
ATOM 1476 O O . ILE A 1 188 ? -1.048 2.674 11.801 1.00 96.88 188 ILE A O 1
ATOM 1480 N N . GLN A 1 189 ? 0.262 3.725 10.296 1.00 95.69 189 GLN A N 1
ATOM 1481 C CA . GLN A 1 189 ? -0.441 5.000 10.345 1.00 95.69 189 GLN A CA 1
ATOM 1482 C C . GLN A 1 189 ? -1.727 4.949 9.516 1.00 95.69 189 GLN A C 1
ATOM 1484 O O . GLN A 1 189 ? -1.829 4.216 8.529 1.00 95.69 189 GLN A O 1
ATOM 1489 N N . TYR A 1 190 ? -2.692 5.771 9.908 1.00 97.06 190 TYR A N 1
ATOM 1490 C CA . TYR A 1 190 ? -3.948 5.974 9.201 1.00 97.06 190 TYR A CA 1
ATOM 1491 C C . TYR A 1 190 ? -4.317 7.458 9.211 1.00 97.06 190 TYR A C 1
ATOM 1493 O O . TYR A 1 190 ? -3.883 8.220 10.076 1.00 97.06 190 TYR A O 1
ATOM 1501 N N . GLU A 1 191 ? -5.121 7.866 8.238 1.00 96.94 191 GLU A N 1
ATOM 1502 C CA . GLU A 1 191 ? -5.772 9.171 8.227 1.00 96.94 191 GLU A CA 1
ATOM 1503 C C . GLU A 1 191 ? -7.048 9.103 9.054 1.00 96.94 191 GLU A C 1
ATOM 1505 O O . GLU A 1 191 ? -7.842 8.179 8.886 1.00 96.94 191 GLU A O 1
ATOM 1510 N N . ALA A 1 192 ? -7.266 10.087 9.914 1.00 94.06 192 ALA A N 1
ATOM 1511 C CA . ALA A 1 192 ? -8.535 10.285 10.589 1.00 94.06 192 ALA A CA 1
ATOM 1512 C C . ALA A 1 192 ? -8.788 11.788 10.682 1.00 94.06 192 ALA A C 1
ATOM 1514 O O . ALA A 1 192 ? -7.982 12.519 11.253 1.00 94.06 192 ALA A O 1
ATOM 1515 N N . ASP A 1 193 ? -9.894 12.222 10.094 1.00 84.38 193 ASP A N 1
ATOM 1516 C CA . ASP A 1 193 ? -10.440 13.569 10.240 1.00 84.38 193 ASP A CA 1
ATOM 1517 C C . ASP A 1 193 ? -11.936 13.393 10.500 1.00 84.38 193 ASP A C 1
ATOM 1519 O O . ASP A 1 193 ? -12.761 13.398 9.585 1.00 84.38 193 ASP A O 1
ATOM 1523 N N . LEU A 1 194 ? -12.244 13.025 11.745 1.00 77.81 194 LEU A N 1
ATOM 1524 C CA . LEU A 1 194 ? -13.602 12.755 12.202 1.00 77.81 194 LEU A CA 1
ATOM 1525 C C . LEU A 1 194 ? -14.082 13.956 13.036 1.00 77.81 194 LEU A C 1
ATOM 1527 O O . LEU A 1 194 ? -13.303 14.435 13.865 1.00 77.81 194 LEU A O 1
ATOM 1531 N N . PRO A 1 195 ? -15.317 14.441 12.817 1.00 58.84 195 PRO A N 1
ATOM 1532 C CA . PRO A 1 195 ? -15.900 15.542 13.583 1.00 58.84 195 PRO A CA 1
ATOM 1533 C C . PRO A 1 195 ? -16.223 15.176 15.039 1.00 58.84 195 PRO A C 1
ATOM 1535 O O . PRO A 1 195 ? -16.460 13.979 15.326 1.00 58.84 195 PRO A O 1
#

Foldseek 3Di:
DPDCLLVDVVVLPPLEEAEDAAQLDPCCVVPVVVVLVSSPLCSLLAHAYEYEFHPPDPLSLQQCQPPLHSNRNHNLRSQLSRQHQDYHNPCNVVRHDPVSVVVSNCQHAWAKAFPDWDFDQFKIKTKIATQHSGFDNFFKFKAKPRFGFPDGSHSRGHGHMDMTMTRHHRDDIDIAIDGPPDDPPDGDDHHYDDD

Radius of gyration: 19.24 Å; chains: 1; bounding box: 42×40×52 Å

Secondary structure (DSSP, 8-state):
--SGGGT-HHHHTS---EEEEEET-TTHHHHHHHHHHHH-TTGGGTS-EEEEE--SSHHHHHHTTSTTTTTS--HHHHHHHHTEEEEE-TTHHHHS-HHHHHHHHHTSS--EEEEEEEE-SS-EEEEEEE-SSS-B-S--EEEETTEEPSS--BT--TT-EEEEEES---SS--EEEE-TTPPTT----EEE---

pLDDT: mean 95.17, std 5.61, range [58.81, 98.75]

Sequence (195 aa):
DHAPFVSDESLRDLPFGVFDDSFNHRRHKQENEPNWVALGNGRWKIAPAGGEFSFFEAKDQKKALSVNGPHGVPFERHAAKFHVSFIIGDDQPNFQSSQRIRTAGQACGYRFRVTQFECNSARSRVTIENVGIAPIYYDAYPAVNGLRSKQTLKGLLPNESQSFDVESGGSAPVLTVQSDRLVPGQEIQYEADLP